Protein 1R5M (pdb70)

InterPro domains:
  IPR001680 WD40 repeat [PF00400] (350-386)
  IPR001680 WD40 repeat [PF00400] (393-428)
  IPR001680 WD40 repeat [PS50082] (220-248)
  IPR001680 WD40 repeat [PS50082] (257-298)
  IPR001680 WD40 repeat [PS50082] (355-386)
  IPR001680 WD40 repeat [PS50082] (397-437)
  IPR001680 WD40 repeat [SM00320] (209-248)
  IPR001680 WD40 repeat [SM00320] (250-289)
  IPR001680 WD40 repeat [SM00320] (348-387)
  IPR001680 WD40 repeat [SM00320] (390-428)
  IPR001680 WD40 repeat [SM00320] (431-470)
  IPR006594 LIS1 homology motif [PF08513] (6-32)
  IPR006594 LIS1 homology motif [PS50896] (4-36)
  IPR006594 LIS1 homology motif [SM00667] (4-36)
  IPR015943 WD40/YVTN repeat-like-containing domain superfamily [G3DSA:2.130.10.10] (146-535)
  IPR024977 Anaphase-promoting complex subunit 4-like, WD40 domain [PF12894] (198-271)
  IPR036322 WD40-repeat-containing domain superfamily [SSF50978] (162-492)
  IPR045183 F-box-like/WD repeat-containing protein Ebi-like [PTHR22846] (3-524)

Solvent-accessible surface area: 15178 Å² total; per-residue (Å²): 138,141,67,43,156,11,131,71,21,10,118,4,88,31,1,33,22,9,34,11,4,40,128,54,74,18,12,0,0,4,0,20,72,92,0,4,0,48,0,0,102,3,63,122,121,168,68,103,63,54,74,43,20,91,0,109,1,76,128,66,189,147,140,8,48,0,42,14,20,13,22,1,113,64,2,64,19,0,1,0,0,0,41,49,0,17,0,29,11,14,40,75,82,11,58,83,91,33,59,2,98,97,4,220,11,41,2,45,7,10,46,15,2,142,94,17,41,28,0,0,0,1,1,60,97,6,37,2,0,0,4,45,2,126,61,19,72,56,74,12,102,12,97,37,120,98,53,22,4,76,17,0,19,18,27,61,72,48,68,0,1,1,4,0,49,193,6,7,0,22,11,3,54,18,108,87,168,98,36,80,5,89,4,96,14,8,151,10,45,0,18,10,0,58,40,16,81,104,40,114,16,6,0,0,0,0,65,45,6,8,0,31,0,5,130,30,51,98,27,128,26,97,19,35,7,154,38,15,93,85,39,2,42,9,5,16,30,4,52,59,61,38,0,0,0,0,0,64,16,0,0,0,35,0,6,8,26,152,127,97,66,40,44,0,46,18,98,51,120,77,33,26,0,50,4,3,78,42,6,127,104,14,50,33,0,0,0,0,3,70,69,1,49,0,4,0,8,24,0,103,143,32,48,125,139,96,97,5,60,63,33,0,18,29,77,53,106,154,53,135,20,91,0,109,16,1,10,25,0,29,55,20,50,12,0,0,0,0,16,14,137,58,77,1,2,0,0,17,8,63,121

Structure (mmCIF, N/CA/C/O backbone):
data_1R5M
#
_entry.id   1R5M
#
_cell.length_a   107.100
_cell.length_b   107.100
_cell.length_c   82.590
_cell.angle_alpha   90.00
_cell.angle_beta   90.00
_cell.angle_gamma   120.00
#
_symmetry.space_group_name_H-M   'P 65'
#
loop_
_entity.id
_entity.type
_entity.pdbx_description
1 polymer 'SIR4-interacting protein SIF2'
2 non-polymer 'SULFATE ION'
3 water water
#
loop_
_atom_site.group_PDB
_atom_site.id
_atom_site.type_symbol
_atom_site.label_atom_id
_atom_site.label_alt_id
_atom_site.label_comp_id
_atom_site.label_asym_id
_atom_site.label_entity_id
_atom_site.label_seq_id
_atom_site.pdbx_PDB_ins_code
_atom_site.Cartn_x
_atom_site.Cartn_y
_atom_site.Cartn_z
_atom_site.occupancy
_atom_site.B_iso_or_equiv
_atom_site.auth_seq_id
_atom_site.auth_comp_id
_atom_site.auth_asym_id
_atom_site.auth_atom_id
_atom_site.pdbx_PDB_model_num
ATOM 1 N N . GLY A 1 34 ? 12.859 79.238 19.002 1.00 36.87 146 GLY A N 1
ATOM 2 C CA . GLY A 1 34 ? 12.739 80.694 19.295 1.00 36.05 146 GLY A CA 1
ATOM 3 C C . GLY A 1 34 ? 13.235 81.563 18.155 1.00 35.02 146 GLY A C 1
ATOM 4 O O . GLY A 1 34 ? 13.182 82.791 18.235 1.00 35.88 146 GLY A O 1
ATOM 5 N N . PHE A 1 35 ? 13.715 80.924 17.091 1.00 33.31 147 PHE A N 1
ATOM 6 C CA . PHE A 1 35 ? 14.229 81.638 15.926 1.00 29.49 147 PHE A CA 1
ATOM 7 C C . PHE A 1 35 ? 14.589 80.682 14.787 1.00 26.33 147 PHE A C 1
ATOM 8 O O . PHE A 1 35 ? 15.509 79.874 14.909 1.00 26.39 147 PHE A O 1
ATOM 16 N N . VAL A 1 36 ? 13.847 80.778 13.687 1.00 20.39 148 VAL A N 1
ATOM 17 C CA . VAL A 1 36 ? 14.088 79.938 12.517 1.00 17.29 148 VAL A CA 1
ATOM 18 C C . VAL A 1 36 ? 14.866 80.744 11.486 1.00 16.42 148 VAL A C 1
ATOM 19 O O . VAL A 1 36 ? 14.439 81.826 11.083 1.00 17.97 148 VAL A O 1
ATOM 23 N N . LYS A 1 37 ? 16.009 80.223 11.059 1.00 13.86 149 LYS A N 1
ATOM 24 C CA . LYS A 1 37 ? 16.823 80.919 10.073 1.00 13.78 149 LYS A CA 1
ATOM 25 C C . LYS A 1 37 ? 16.264 80.720 8.671 1.00 12.76 149 LYS A C 1
ATOM 26 O O . LYS A 1 37 ? 15.750 79.652 8.346 1.00 13.89 149 LYS A O 1
ATOM 32 N N . ILE A 1 38 ? 16.345 81.762 7.852 1.00 11.09 150 ILE A N 1
ATOM 33 C CA . ILE A 1 38 ? 15.873 81.678 6.476 1.00 10.36 150 ILE A CA 1
ATOM 34 C C . ILE A 1 38 ? 17.138 81.618 5.625 1.00 10.36 150 ILE A C 1
ATOM 35 O O . ILE A 1 38 ? 17.889 82.593 5.513 1.00 11.47 150 ILE A O 1
ATOM 40 N N . LEU A 1 39 ? 17.373 80.447 5.045 1.00 9.94 151 LEU A N 1
ATOM 41 C CA . LEU A 1 39 ? 18.565 80.191 4.248 1.00 10.16 151 LEU A CA 1
ATOM 42 C C . LEU A 1 39 ? 18.622 80.926 2.921 1.00 10.12 151 LEU A C 1
ATOM 43 O O . LEU A 1 39 ? 17.602 81.117 2.252 1.00 11.31 151 LEU A O 1
ATOM 48 N N . LYS A 1 40 ? 19.830 81.325 2.539 1.00 10.42 152 LYS A N 1
ATOM 49 C CA . LYS A 1 40 ? 20.040 82.040 1.289 1.00 10.71 152 LYS A CA 1
ATOM 50 C C . LYS A 1 40 ? 20.856 81.217 0.304 1.00 11.87 152 LYS A C 1
ATOM 51 O O . LYS A 1 40 ? 21.707 80.418 0.697 1.00 11.59 152 LYS A O 1
ATOM 57 N N . GLU A 1 41 ? 20.593 81.421 -0.979 1.00 11.72 153 GLU A N 1
ATOM 58 C CA . GLU A 1 41 ? 21.358 80.738 -2.010 1.00 12.84 153 GLU A CA 1
ATOM 59 C C . GLU A 1 41 ? 22.669 81.505 -2.168 1.00 13.69 153 GLU A C 1
ATOM 60 O O . GLU A 1 41 ? 22.677 82.738 -2.142 1.00 14.45 153 GLU A O 1
ATOM 66 N N . ILE A 1 42 ? 23.781 80.789 -2.308 1.00 12.58 154 ILE A N 1
ATOM 67 C CA . ILE A 1 42 ? 25.061 81.459 -2.503 1.00 12.83 154 ILE A CA 1
ATOM 68 C C . ILE A 1 42 ? 25.621 81.176 -3.892 1.00 14.03 154 ILE A C 1
ATOM 69 O O . ILE A 1 42 ? 26.432 81.945 -4.405 1.00 14.54 154 ILE A O 1
ATOM 74 N N . VAL A 1 43 ? 25.188 80.075 -4.500 1.00 13.65 155 VAL A N 1
ATOM 75 C CA . VAL A 1 43 ? 25.636 79.728 -5.848 1.00 14.06 155 VAL A CA 1
ATOM 76 C C . VAL A 1 43 ? 24.500 79.116 -6.657 1.00 14.17 155 VAL A C 1
ATOM 77 O O . VAL A 1 43 ? 23.786 78.232 -6.183 1.00 14.38 155 VAL A O 1
ATOM 81 N N . LYS A 1 44 ? 24.319 79.614 -7.874 1.00 13.61 156 LYS A N 1
ATOM 82 C CA . LYS A 1 44 ? 23.295 79.093 -8.763 1.00 15.33 156 LYS A CA 1
ATOM 83 C C . LYS A 1 44 ? 23.970 78.087 -9.688 1.00 15.49 156 LYS A C 1
ATOM 84 O O . LYS A 1 44 ? 24.982 78.396 -10.317 1.00 18.52 156 LYS A O 1
ATOM 90 N N . LEU A 1 45 ? 23.420 76.880 -9.754 1.00 14.20 157 LEU A N 1
ATOM 91 C CA . LEU A 1 45 ? 23.975 75.836 -10.613 1.00 13.57 157 LEU A CA 1
ATOM 92 C C . LEU A 1 45 ? 23.068 75.641 -11.813 1.00 13.72 157 LEU A C 1
ATOM 93 O O . LEU A 1 45 ? 21.983 76.216 -11.880 1.00 15.49 157 LEU A O 1
ATOM 98 N N . ASP A 1 46 ? 23.522 74.847 -12.776 1.00 13.48 158 ASP A N 1
ATOM 99 C CA . ASP A 1 46 ? 22.672 74.521 -13.907 1.00 13.81 158 ASP A CA 1
ATOM 100 C C . ASP A 1 46 ? 21.785 73.453 -13.284 1.00 13.54 158 ASP A C 1
ATOM 101 O O . ASP A 1 46 ? 21.947 73.129 -12.102 1.00 13.47 158 ASP A O 1
ATOM 106 N N . ASN A 1 47 ? 20.851 72.905 -14.047 1.00 12.92 159 ASN A N 1
ATOM 107 C CA . ASN A 1 47 ? 20.012 71.853 -13.492 1.00 13.57 159 ASN A CA 1
ATOM 108 C C . ASN A 1 47 ? 20.897 70.668 -13.141 1.00 13.29 159 ASN A C 1
ATOM 109 O O . ASN A 1 47 ? 21.821 70.334 -13.882 1.00 14.33 159 ASN A O 1
ATOM 114 N N . ILE A 1 48 ? 20.625 70.047 -12.001 1.00 12.65 160 ILE A N 1
ATOM 115 C CA . ILE A 1 48 ? 21.384 68.873 -11.592 1.00 11.68 160 ILE A CA 1
ATOM 116 C C . ILE A 1 48 ? 20.403 67.793 -11.168 1.00 12.34 160 ILE A C 1
ATOM 117 O O . ILE A 1 48 ? 19.306 68.085 -10.694 1.00 12.84 160 ILE A O 1
ATOM 122 N N . VAL A 1 49 ? 20.797 66.540 -11.360 1.00 10.74 161 VAL A N 1
ATOM 123 C CA . VAL A 1 49 ? 19.951 65.412 -11.000 1.00 11.47 161 VAL A CA 1
ATOM 124 C C . VAL A 1 49 ? 20.167 65.059 -9.532 1.00 12.21 161 VAL A C 1
ATOM 125 O O . VAL A 1 49 ? 19.212 64.825 -8.789 1.00 14.60 161 VAL A O 1
ATOM 129 N N . SER A 1 50 ? 21.432 65.019 -9.129 1.00 11.85 162 SER A N 1
ATOM 130 C CA . SER A 1 50 ? 21.809 64.727 -7.750 1.00 11.67 162 SER A CA 1
ATOM 131 C C . SER A 1 50 ? 23.232 65.235 -7.574 1.00 10.27 162 SER A C 1
ATOM 132 O O . SER A 1 50 ? 23.888 65.609 -8.546 1.00 9.39 162 SER A O 1
ATOM 135 N N . SER A 1 51 ? 23.712 65.259 -6.338 1.00 9.13 163 SER A N 1
ATOM 136 C CA . SER A 1 51 ? 25.065 65.727 -6.093 1.00 9.32 163 SER A CA 1
ATOM 137 C C . SER A 1 51 ? 25.604 65.132 -4.807 1.00 9.07 163 SER A C 1
ATOM 138 O O . SER A 1 51 ? 24.854 64.596 -3.993 1.00 10.94 163 SER A O 1
ATOM 141 N N . THR A 1 52 ? 26.918 65.205 -4.647 1.00 8.67 164 THR A N 1
ATOM 142 C CA . THR A 1 52 ? 27.565 64.697 -3.454 1.00 8.56 164 THR A CA 1
ATOM 143 C C . THR A 1 52 ? 28.887 65.440 -3.269 1.00 8.50 164 THR A C 1
ATOM 144 O O . THR A 1 52 ? 29.693 65.549 -4.194 1.00 9.92 164 THR A O 1
ATOM 148 N N . TRP A 1 53 ? 29.084 65.982 -2.072 1.00 8.67 165 TRP A N 1
ATOM 149 C CA . TRP A 1 53 ? 30.296 66.731 -1.766 1.00 9.49 165 TRP A CA 1
ATOM 150 C C . TRP A 1 53 ? 31.452 65.814 -1.405 1.00 9.37 165 TRP A C 1
ATOM 151 O O . TRP A 1 53 ? 31.254 64.705 -0.912 1.00 9.86 165 TRP A O 1
ATOM 162 N N . ASN A 1 54 ? 32.667 66.288 -1.653 1.00 10.25 166 ASN A N 1
ATOM 163 C CA . ASN A 1 54 ? 33.849 65.510 -1.331 1.00 11.21 166 ASN A CA 1
ATOM 164 C C . ASN A 1 54 ? 33.879 65.308 0.185 1.00 12.56 166 ASN A C 1
ATOM 165 O O . ASN A 1 54 ? 33.663 66.248 0.949 1.00 13.73 166 ASN A O 1
ATOM 170 N N . PRO A 1 55 ? 34.148 64.076 0.643 1.00 11.52 167 PRO A N 1
ATOM 171 C CA . PRO A 1 55 ? 34.177 63.828 2.086 1.00 12.42 167 PRO A CA 1
ATOM 172 C C . PRO A 1 55 ? 35.270 64.527 2.889 1.00 12.98 167 PRO A C 1
ATOM 173 O O . PRO A 1 55 ? 35.154 64.650 4.110 1.00 14.49 167 PRO A O 1
ATOM 177 N N . LEU A 1 56 ? 36.316 64.996 2.221 1.00 13.22 168 LEU A N 1
ATOM 178 C CA . LEU A 1 56 ? 37.411 65.645 2.936 1.00 16.24 168 LEU A CA 1
ATOM 179 C C . LEU A 1 56 ? 37.704 67.088 2.539 1.00 18.04 168 LEU A C 1
ATOM 180 O O . LEU A 1 56 ? 38.433 67.785 3.245 1.00 22.29 168 LEU A O 1
ATOM 185 N N . ASP A 1 57 ? 37.141 67.540 1.423 1.00 14.98 169 ASP A N 1
ATOM 186 C CA . ASP A 1 57 ? 37.357 68.910 0.963 1.00 14.40 169 ASP A CA 1
ATOM 187 C C . ASP A 1 57 ? 36.011 69.629 0.942 1.00 13.35 169 ASP A C 1
ATOM 188 O O . ASP A 1 57 ? 35.172 69.367 0.080 1.00 12.25 169 ASP A O 1
ATOM 193 N N . GLU A 1 58 ? 35.817 70.549 1.881 1.00 13.70 170 GLU A N 1
ATOM 194 C CA . GLU A 1 58 ? 34.555 71.273 1.989 1.00 13.86 170 GLU A CA 1
ATOM 195 C C . GLU A 1 58 ? 34.177 72.126 0.784 1.00 14.08 170 GLU A C 1
ATOM 196 O O . GLU A 1 58 ? 33.028 72.552 0.668 1.00 14.97 170 GLU A O 1
ATOM 202 N N . SER A 1 59 ? 35.125 72.368 -0.119 1.00 13.28 171 SER A N 1
ATOM 203 C CA . SER A 1 59 ? 34.860 73.211 -1.284 1.00 13.70 171 SER A CA 1
ATOM 204 C C . SER A 1 59 ? 34.554 72.471 -2.580 1.00 13.26 171 SER A C 1
ATOM 205 O O . SER A 1 59 ? 34.185 73.097 -3.573 1.00 12.85 171 SER A O 1
ATOM 208 N N . ILE A 1 60 ? 34.696 71.150 -2.579 1.00 11.87 172 ILE A N 1
ATOM 209 C CA . ILE A 1 60 ? 34.470 70.375 -3.794 1.00 12.58 172 ILE A CA 1
ATOM 210 C C . ILE A 1 60 ? 33.139 69.636 -3.855 1.00 11.20 172 ILE A C 1
ATOM 211 O O . ILE A 1 60 ? 32.794 68.859 -2.965 1.00 11.08 172 ILE A O 1
ATOM 216 N N . LEU A 1 61 ? 32.408 69.889 -4.935 1.00 11.90 173 LEU A N 1
ATOM 217 C CA . LEU A 1 61 ? 31.103 69.289 -5.174 1.00 10.79 173 LEU A CA 1
ATOM 218 C C . LEU A 1 61 ? 31.087 68.517 -6.490 1.00 10.96 173 LEU A C 1
ATOM 219 O O . LEU A 1 61 ? 31.643 68.966 -7.494 1.00 12.58 173 LEU A O 1
ATOM 224 N N . ALA A 1 62 ? 30.465 67.345 -6.475 1.00 10.24 174 ALA A N 1
ATOM 225 C CA . ALA A 1 62 ? 30.321 66.547 -7.685 1.00 10.44 174 ALA A CA 1
ATOM 226 C C . ALA A 1 62 ? 28.827 66.521 -7.974 1.00 9.72 174 ALA A C 1
ATOM 227 O O . ALA A 1 62 ? 28.028 66.274 -7.074 1.00 10.87 174 ALA A O 1
ATOM 229 N N . TYR A 1 63 ? 28.433 66.795 -9.210 1.00 9.50 175 TYR A N 1
ATOM 230 C CA . TYR A 1 63 ? 27.013 66.748 -9.514 1.00 10.03 175 TYR A CA 1
ATOM 231 C C . TYR A 1 63 ? 26.731 66.106 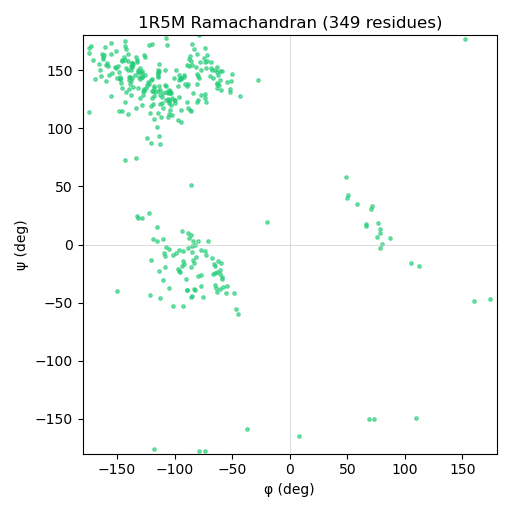-10.860 1.00 9.84 175 TYR A C 1
ATOM 232 O O . TYR A 1 63 ? 27.505 66.240 -11.807 1.00 10.84 175 TYR A O 1
ATOM 241 N N . GLY A 1 64 ? 25.628 65.373 -10.923 1.00 9.60 176 GLY A N 1
ATOM 242 C CA . GLY A 1 64 ? 25.258 64.709 -12.158 1.00 10.26 176 GLY A CA 1
ATOM 243 C C . GLY A 1 64 ? 24.257 65.519 -12.950 1.00 11.05 176 GLY A C 1
ATOM 244 O O . GLY A 1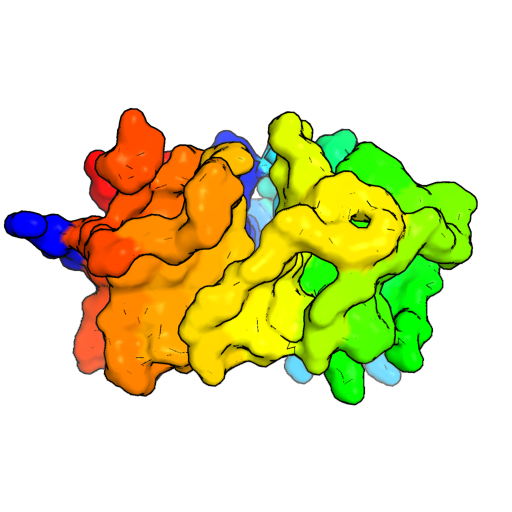 64 ? 23.406 66.201 -12.374 1.00 12.18 176 GLY A O 1
ATOM 245 N N . GLU A 1 65 ? 24.351 65.446 -14.272 1.00 11.71 177 GLU A N 1
ATOM 246 C CA . GLU A 1 65 ? 23.440 66.186 -15.132 1.00 12.19 177 GLU A CA 1
ATOM 247 C C . GLU A 1 65 ? 22.705 65.227 -16.053 1.00 13.15 177 GLU A C 1
ATOM 248 O O . GLU A 1 65 ? 23.024 64.040 -16.117 1.00 12.29 177 GLU A O 1
ATOM 254 N N . LYS A 1 66 ? 21.719 65.742 -16.773 1.00 13.21 178 LYS A N 1
ATOM 255 C CA . LYS A 1 66 ? 20.921 64.898 -17.645 1.00 12.40 178 LYS A CA 1
ATOM 256 C C . LYS A 1 66 ? 21.560 64.482 -18.965 1.00 12.54 178 LYS A C 1
ATOM 257 O O . LYS A 1 66 ? 21.224 63.425 -19.496 1.00 13.86 178 LYS A O 1
ATOM 263 N N . ASN A 1 67 ? 22.489 65.282 -19.481 1.00 13.09 179 ASN A N 1
ATOM 264 C CA . ASN A 1 67 ? 23.120 64.960 -20.757 1.00 13.49 179 ASN A CA 1
ATOM 265 C C . ASN A 1 67 ? 24.323 64.017 -20.690 1.00 12.64 179 ASN A C 1
ATOM 266 O O . ASN A 1 67 ? 25.385 64.314 -21.238 1.00 13.54 179 ASN A O 1
ATOM 271 N N . SER A 1 68 ? 24.149 62.885 -20.014 1.00 12.33 180 SER A N 1
ATOM 272 C CA . SER A 1 68 ? 25.203 61.873 -19.913 1.00 12.29 180 SER A CA 1
ATOM 273 C C . SER A 1 68 ? 26.535 62.464 -19.458 1.00 12.55 180 SER A C 1
ATOM 274 O O . SER A 1 68 ? 27.600 62.108 -19.971 1.00 13.34 180 SER A O 1
ATOM 277 N N . VAL A 1 69 ? 26.476 63.354 -18.474 1.00 11.40 181 VAL A N 1
ATOM 278 C CA . VAL A 1 69 ? 27.678 63.999 -17.975 1.00 11.23 181 VAL A CA 1
ATOM 279 C C . VAL A 1 69 ? 27.512 64.465 -16.533 1.00 11.75 181 VAL A C 1
ATOM 280 O O . VAL A 1 69 ? 26.414 64.823 -16.103 1.00 11.57 181 VAL A O 1
ATOM 284 N N . ALA A 1 70 ? 28.612 64.426 -15.789 1.00 11.33 182 ALA A N 1
ATOM 285 C CA . ALA A 1 70 ? 28.643 64.890 -14.410 1.00 12.16 182 ALA A CA 1
ATOM 286 C C . ALA A 1 70 ? 29.789 65.889 -14.383 1.00 11.62 182 ALA A C 1
ATOM 287 O O . ALA A 1 70 ? 30.614 65.915 -15.291 1.00 11.87 182 ALA A O 1
ATOM 289 N N . ARG A 1 71 ? 29.838 66.722 -13.355 1.00 10.59 183 ARG A N 1
ATOM 290 C CA . ARG A 1 71 ? 30.909 67.697 -13.260 1.00 10.93 183 ARG A CA 1
ATOM 291 C C . ARG A 1 71 ? 31.448 67.799 -11.846 1.00 11.77 183 ARG A C 1
ATOM 292 O O . ARG A 1 71 ? 30.737 67.541 -10.872 1.00 12.07 183 ARG A O 1
ATOM 300 N N . LEU A 1 72 ? 32.725 68.142 -11.747 1.00 11.72 184 LEU A N 1
ATOM 301 C CA . LEU A 1 72 ? 33.363 68.348 -10.462 1.00 11.34 184 LEU A CA 1
ATOM 302 C C . LEU A 1 72 ? 33.538 69.859 -10.416 1.00 12.68 184 LEU A C 1
ATOM 303 O O . LEU A 1 72 ? 33.996 70.463 -11.385 1.00 12.40 184 LEU A O 1
ATOM 308 N N . ALA A 1 73 ? 33.144 70.472 -9.308 1.00 12.90 185 ALA A N 1
ATOM 309 C CA . ALA A 1 73 ? 33.255 71.915 -9.183 1.00 14.82 185 ALA A CA 1
ATOM 310 C C . ALA A 1 73 ? 33.771 72.324 -7.821 1.00 15.31 185 ALA A C 1
ATOM 311 O O . ALA A 1 73 ? 33.644 71.593 -6.839 1.00 14.17 185 ALA A O 1
ATOM 313 N N . ARG A 1 74 ? 34.363 73.508 -7.776 1.00 16.48 186 ARG A N 1
ATOM 314 C CA . ARG A 1 74 ? 34.882 74.043 -6.538 1.00 17.99 186 ARG A CA 1
ATOM 315 C C . ARG A 1 74 ? 34.122 75.326 -6.238 1.00 17.86 186 ARG A C 1
ATOM 316 O O . ARG A 1 74 ? 33.868 76.136 -7.132 1.00 17.13 186 ARG A O 1
ATOM 324 N N . ILE A 1 75 ? 33.729 75.486 -4.982 1.00 17.43 187 ILE A N 1
ATOM 325 C CA . ILE A 1 75 ? 33.010 76.676 -4.554 1.00 20.65 187 ILE A CA 1
ATOM 326 C C . ILE A 1 75 ? 33.808 77.340 -3.442 1.00 23.69 187 ILE A C 1
ATOM 327 O O . ILE A 1 75 ? 33.954 76.782 -2.354 1.00 24.47 187 ILE A O 1
ATOM 332 N N . VAL A 1 76 ? 34.332 78.528 -3.723 1.00 26.96 188 VAL A N 1
ATOM 333 C CA . VAL A 1 76 ? 35.121 79.260 -2.741 1.00 30.58 188 VAL A CA 1
ATOM 334 C C . VAL A 1 76 ? 34.664 80.709 -2.654 1.00 32.46 188 VAL A C 1
ATOM 335 O O . VAL A 1 76 ? 34.215 81.288 -3.642 1.00 31.83 188 VAL A O 1
ATOM 339 N N . GLU A 1 77 ? 34.775 81.288 -1.464 1.00 36.11 189 GLU A N 1
ATOM 340 C CA . GLU A 1 77 ? 34.375 82.673 -1.257 1.00 39.71 189 GLU A CA 1
ATOM 341 C C . GLU A 1 77 ? 35.577 83.598 -1.409 1.00 40.73 189 GLU A C 1
ATOM 342 O O . GLU A 1 77 ? 36.693 83.248 -1.025 1.00 41.06 189 GLU A O 1
ATOM 348 N N . THR A 1 78 ? 35.341 84.776 -1.977 1.00 42.17 190 THR A N 1
ATOM 349 C CA . THR A 1 78 ? 36.402 85.754 -2.183 1.00 43.74 190 THR A CA 1
ATOM 350 C C . THR A 1 78 ? 36.340 86.846 -1.121 1.00 44.32 190 THR A C 1
ATOM 351 O O . THR A 1 78 ? 35.282 87.423 -0.873 1.00 45.30 190 THR A O 1
ATOM 355 N N . TYR A 1 85 ? 32.220 87.436 -2.161 1.00 40.71 197 TYR A N 1
ATOM 356 C CA . TYR A 1 85 ? 31.109 86.692 -2.741 1.00 39.87 197 TYR A CA 1
ATOM 357 C C . TYR A 1 85 ? 31.493 85.224 -2.898 1.00 38.02 197 TYR A C 1
ATOM 358 O O . TYR A 1 85 ? 32.471 84.767 -2.306 1.00 38.08 197 TYR A O 1
ATOM 367 N N . TRP A 1 86 ? 30.723 84.485 -3.689 1.00 35.52 198 TRP A N 1
ATOM 368 C CA . TRP A 1 86 ? 31.006 83.073 -3.909 1.00 33.15 198 TRP A CA 1
ATOM 369 C C . TRP A 1 86 ? 31.329 82.797 -5.366 1.00 31.32 198 TRP A C 1
ATOM 370 O O . TRP A 1 86 ? 30.610 83.230 -6.267 1.00 32.16 198 TRP A O 1
ATOM 381 N N . LYS A 1 87 ? 32.419 82.070 -5.587 1.00 28.79 199 LYS A N 1
ATOM 382 C CA . LYS A 1 87 ? 32.871 81.746 -6.931 1.00 26.91 199 LYS A CA 1
ATOM 383 C C . LYS A 1 87 ? 32.760 80.257 -7.243 1.00 24.74 199 LYS A C 1
ATOM 384 O O . LYS A 1 87 ? 33.229 79.414 -6.480 1.00 23.74 199 LYS A O 1
ATOM 390 N N . LEU A 1 88 ? 32.129 79.951 -8.372 1.00 22.37 200 LEU A N 1
ATOM 391 C CA . LEU A 1 88 ? 31.955 78.578 -8.830 1.00 21.27 200 LEU A CA 1
ATOM 392 C C . LEU A 1 88 ? 32.915 78.322 -9.987 1.00 20.07 200 LEU A C 1
ATOM 393 O O . LEU A 1 88 ? 32.870 79.018 -11.003 1.00 20.63 200 LEU A O 1
ATOM 398 N N . THR A 1 89 ? 33.785 77.331 -9.828 1.00 18.48 201 THR A N 1
ATOM 399 C CA . THR A 1 89 ? 34.744 76.986 -10.869 1.00 19.27 201 THR A CA 1
ATOM 400 C C . THR A 1 89 ? 34.645 75.500 -11.189 1.00 17.96 201 THR A C 1
ATOM 401 O O . THR A 1 89 ? 34.690 74.664 -10.289 1.00 19.45 201 THR A O 1
ATOM 405 N N . ILE A 1 90 ? 34.501 75.173 -12.470 1.00 17.35 202 ILE A N 1
ATOM 406 C CA . ILE A 1 90 ? 34.405 73.777 -12.886 1.00 18.08 202 ILE A CA 1
ATOM 407 C C . ILE A 1 90 ? 35.797 73.158 -12.949 1.00 18.60 202 ILE A C 1
ATOM 408 O O . ILE A 1 90 ? 36.677 73.648 -13.660 1.00 20.30 202 ILE A O 1
ATOM 413 N N . ILE A 1 91 ? 35.985 72.082 -12.193 1.00 16.83 203 ILE A N 1
ATOM 414 C CA . ILE A 1 91 ? 37.260 71.376 -12.132 1.00 16.91 203 ILE A CA 1
ATOM 415 C C . ILE A 1 91 ? 37.417 70.406 -13.296 1.00 16.40 203 ILE A C 1
ATOM 416 O O . ILE A 1 91 ? 38.505 70.271 -13.864 1.00 16.65 203 ILE A O 1
ATOM 421 N N . ALA A 1 92 ? 36.330 69.731 -13.654 1.00 14.90 204 ALA A N 1
ATOM 422 C CA . ALA A 1 92 ? 36.376 68.769 -14.743 1.00 14.77 204 ALA A CA 1
ATOM 423 C C . ALA A 1 92 ? 35.005 68.264 -15.157 1.00 14.99 204 ALA A C 1
ATOM 424 O O . ALA A 1 92 ? 34.039 68.337 -14.395 1.00 15.28 204 ALA A O 1
ATOM 426 N N . GLU A 1 93 ? 34.938 67.757 -16.382 1.00 14.03 205 GLU A N 1
ATOM 427 C CA . GLU A 1 93 ? 33.720 67.183 -16.924 1.00 14.16 205 GLU A CA 1
ATOM 428 C C . GLU A 1 93 ? 33.934 65.670 -16.910 1.00 13.74 205 GLU A C 1
ATOM 429 O O . GLU A 1 93 ? 34.976 65.179 -17.354 1.00 15.24 205 GLU A O 1
ATOM 435 N N . LEU A 1 94 ? 32.958 64.943 -16.378 1.00 12.01 206 LEU A N 1
ATOM 436 C CA . LEU A 1 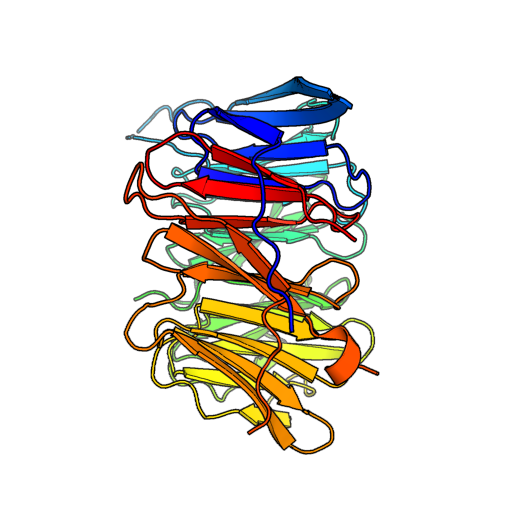94 ? 33.020 63.487 -16.300 1.00 11.23 206 LEU A CA 1
ATOM 437 C C . LEU A 1 94 ? 31.930 62.987 -17.242 1.00 12.13 206 LEU A C 1
ATOM 438 O O . LEU A 1 94 ? 30.798 62.731 -16.828 1.00 13.01 206 LEU A O 1
ATOM 443 N N . ARG A 1 95 ? 32.282 62.846 -18.514 1.00 12.94 207 ARG A N 1
ATOM 444 C CA . ARG A 1 95 ? 31.316 62.441 -19.524 1.00 12.24 207 ARG A CA 1
ATOM 445 C C . ARG A 1 95 ? 31.267 60.951 -19.842 1.00 12.31 207 ARG A C 1
ATOM 446 O O . ARG A 1 95 ? 32.290 60.265 -19.838 1.00 14.59 207 ARG A O 1
ATOM 454 N N . HIS A 1 96 ? 30.055 60.460 -20.095 1.00 11.44 208 HIS A N 1
ATOM 455 C CA . HIS A 1 96 ? 29.830 59.065 -20.467 1.00 10.60 208 HIS A CA 1
ATOM 456 C C . HIS A 1 96 ? 29.352 59.078 -21.916 1.00 11.70 208 HIS A C 1
ATOM 457 O O . HIS A 1 96 ? 28.483 59.865 -22.280 1.00 12.77 208 HIS A O 1
ATOM 464 N N . PRO A 1 97 ? 29.921 58.221 -22.768 1.00 12.55 209 PRO A N 1
ATOM 465 C CA . PRO A 1 97 ? 29.465 58.216 -24.160 1.00 13.12 209 PRO A CA 1
ATOM 466 C C . PRO A 1 97 ? 28.070 57.598 -24.229 1.00 13.90 209 PRO A C 1
ATOM 467 O O . PRO A 1 97 ? 27.668 56.871 -23.323 1.00 16.33 209 PRO A O 1
ATOM 471 N N . PHE A 1 98 ? 27.314 57.906 -25.277 1.00 12.88 210 PHE A N 1
ATOM 472 C CA . PHE A 1 98 ? 26.004 57.296 -25.416 1.00 14.06 210 PHE A CA 1
ATOM 473 C C . PHE A 1 98 ? 26.273 55.911 -25.987 1.00 14.09 210 PHE A C 1
ATOM 474 O O . PHE A 1 98 ? 27.225 55.731 -26.747 1.00 14.09 210 PHE A O 1
ATOM 482 N N . ALA A 1 99 ? 25.449 54.941 -25.612 1.00 14.33 211 ALA A N 1
ATOM 483 C CA . ALA A 1 99 ? 25.627 53.568 -26.068 1.00 16.31 211 ALA A CA 1
ATOM 484 C C . ALA A 1 99 ? 25.539 53.427 -27.577 1.00 17.88 211 ALA A C 1
ATOM 485 O O . ALA A 1 99 ? 24.833 54.183 -28.249 1.00 16.99 211 ALA A O 1
ATOM 487 N N . LEU A 1 100 ? 26.272 52.451 -28.103 1.00 18.83 212 LEU A N 1
ATOM 488 C CA . LEU A 1 100 ? 26.272 52.179 -29.531 1.00 22.09 212 LEU A CA 1
ATOM 489 C C . LEU A 1 100 ? 24.837 51.822 -29.894 1.00 23.00 212 LEU A C 1
ATOM 490 O O . LEU A 1 100 ? 24.335 52.209 -30.951 1.00 23.76 212 LEU A O 1
ATOM 495 N N . SER A 1 101 ? 24.193 51.087 -28.990 1.00 26.33 213 SER A N 1
ATOM 496 C CA . SER A 1 101 ? 22.810 50.647 -29.145 1.00 29.67 213 SER A CA 1
ATOM 497 C C . SER A 1 101 ? 22.654 49.617 -30.256 1.00 31.15 213 SER A C 1
ATOM 498 O O . SER A 1 101 ? 22.060 48.556 -30.051 1.00 31.60 213 SER A O 1
ATOM 501 N N . THR A 1 108 ? 17.561 58.948 -23.629 1.00 27.50 220 THR A N 1
ATOM 502 C CA . THR A 1 108 ? 18.106 59.701 -22.505 1.00 26.62 220 THR A CA 1
ATOM 503 C C . THR A 1 108 ? 19.111 58.861 -21.720 1.00 24.16 220 THR A C 1
ATOM 504 O O . THR A 1 108 ? 18.919 57.657 -21.540 1.00 25.63 220 THR A O 1
ATOM 508 N N . ASN A 1 109 ? 20.180 59.503 -21.260 1.00 21.32 221 ASN A N 1
ATOM 509 C CA . ASN A 1 109 ? 21.212 58.823 -20.484 1.00 18.27 221 ASN A CA 1
ATOM 510 C C . ASN A 1 109 ? 21.713 59.772 -19.401 1.00 16.82 221 ASN A C 1
ATOM 511 O O . ASN A 1 109 ? 22.823 60.292 -19.476 1.00 16.42 221 ASN A O 1
ATOM 516 N N . GLN A 1 110 ? 20.880 59.996 -18.392 1.00 15.32 222 GLN A N 1
ATOM 517 C CA . GLN A 1 110 ? 21.238 60.890 -17.298 1.00 14.08 222 GLN A CA 1
ATOM 518 C C . GLN A 1 110 ? 22.185 60.202 -16.323 1.00 12.82 222 GLN A C 1
ATOM 519 O O . GLN A 1 110 ? 22.249 58.975 -16.265 1.00 13.17 222 GLN A O 1
ATOM 525 N N . VAL A 1 111 ? 22.935 61.002 -15.574 1.00 13.00 223 VAL A N 1
ATOM 526 C CA . VAL A 1 111 ? 23.813 60.455 -14.548 1.00 12.32 223 VAL A CA 1
ATOM 527 C C . VAL A 1 111 ? 22.837 60.193 -13.403 1.00 13.66 223 VAL A C 1
ATOM 528 O O . VAL A 1 111 ? 22.118 61.101 -12.973 1.00 16.59 223 VAL A O 1
ATOM 532 N N . THR A 1 112 ? 22.795 58.956 -12.924 1.00 11.82 224 THR A N 1
ATOM 533 C CA . THR A 1 112 ? 21.855 58.570 -11.874 1.00 12.55 224 THR A CA 1
ATOM 534 C C . THR A 1 112 ? 22.470 58.300 -10.509 1.00 13.35 224 THR A C 1
ATOM 535 O O . THR A 1 112 ? 21.747 58.101 -9.525 1.00 13.86 224 THR A O 1
ATOM 539 N N . CYS A 1 113 ? 23.794 58.289 -10.441 1.00 12.15 225 CYS A N 1
ATOM 540 C CA . CYS A 1 113 ? 24.453 57.990 -9.179 1.00 11.91 225 CYS A CA 1
ATOM 541 C C . CYS A 1 113 ? 25.891 58.489 -9.165 1.00 10.41 225 CYS A C 1
ATOM 542 O O . CYS A 1 113 ? 26.589 58.421 -10.177 1.00 10.20 225 CYS A O 1
ATOM 545 N N . LEU A 1 114 ? 26.314 59.022 -8.021 1.00 9.29 226 LEU A N 1
ATOM 546 C CA . LEU A 1 114 ? 27.686 59.491 -7.840 1.00 9.23 226 LEU A CA 1
ATOM 547 C C . LEU A 1 114 ? 28.122 59.057 -6.446 1.00 10.49 226 LEU A C 1
ATOM 548 O O . LEU A 1 114 ? 27.348 59.157 -5.490 1.00 11.02 226 LEU A O 1
ATOM 553 N N . ALA A 1 115 ? 29.356 58.576 -6.328 1.00 9.45 227 ALA A N 1
ATOM 554 C CA . ALA A 1 115 ? 29.854 58.130 -5.034 1.00 9.40 227 ALA A CA 1
ATOM 555 C C . ALA A 1 115 ? 31.354 58.333 -4.877 1.00 10.56 227 ALA A C 1
ATOM 556 O O . ALA A 1 115 ? 32.146 57.718 -5.589 1.00 9.36 227 ALA A O 1
ATOM 558 N N . TRP A 1 116 ? 31.732 59.204 -3.947 1.00 9.59 228 TRP A N 1
ATOM 559 C CA . TRP A 1 116 ? 33.141 59.459 -3.651 1.00 9.65 228 TRP A CA 1
ATOM 560 C C . TRP A 1 116 ? 33.684 58.313 -2.810 1.00 9.50 228 TRP A C 1
ATOM 561 O O . TRP A 1 116 ? 32.947 57.696 -2.038 1.00 10.27 228 TRP A O 1
ATOM 572 N N . SER A 1 117 ? 34.976 58.035 -2.955 1.00 9.45 229 SER A N 1
ATOM 573 C CA . SER A 1 117 ? 35.615 57.019 -2.134 1.00 10.01 229 SER A CA 1
ATOM 574 C C . SER A 1 117 ? 35.750 57.682 -0.758 1.00 10.79 229 SER A C 1
ATOM 575 O O . SER A 1 117 ? 35.697 58.910 -0.650 1.00 12.16 229 SER A O 1
ATOM 578 N N . HIS A 1 118 ? 35.922 56.885 0.290 1.00 11.06 230 HIS A N 1
ATOM 579 C CA . HIS A 1 118 ? 36.028 57.439 1.638 1.00 13.64 230 HIS A CA 1
ATOM 580 C C . HIS A 1 118 ? 37.179 58.423 1.824 1.00 14.55 230 HIS A C 1
ATOM 581 O O . HIS A 1 118 ? 37.094 59.346 2.631 1.00 15.91 230 HIS A O 1
ATOM 588 N N . ASP A 1 119 ? 38.247 58.226 1.063 1.00 14.36 231 ASP A N 1
ATOM 589 C CA . ASP A 1 119 ? 39.429 59.081 1.132 1.00 14.82 231 ASP A CA 1
ATOM 590 C C . ASP A 1 119 ? 39.251 60.362 0.317 1.00 13.98 231 ASP A C 1
ATOM 591 O O . ASP A 1 119 ? 40.080 61.273 0.389 1.00 15.68 231 ASP A O 1
ATOM 596 N N . GLY A 1 120 ? 38.188 60.411 -0.483 1.00 12.11 232 GLY A N 1
ATOM 597 C CA . GLY A 1 120 ? 37.913 61.584 -1.292 1.00 11.22 232 GLY A CA 1
ATOM 598 C C . GLY A 1 120 ? 38.774 61.774 -2.528 1.00 10.45 232 GLY A C 1
ATOM 599 O O . GLY A 1 120 ? 38.668 62.798 -3.195 1.00 11.19 232 GLY A O 1
ATOM 600 N N . ASN A 1 121 ? 39.618 60.800 -2.853 1.00 10.68 233 ASN A N 1
ATOM 601 C CA . ASN A 1 121 ? 40.481 60.937 -4.023 1.00 10.69 233 ASN A CA 1
ATOM 602 C C . ASN A 1 121 ? 39.904 60.372 -5.312 1.00 9.96 233 ASN A C 1
ATOM 603 O O . ASN A 1 121 ? 40.374 60.708 -6.400 1.00 11.05 233 ASN A O 1
ATOM 608 N N . SER A 1 122 ? 38.880 59.532 -5.194 1.00 9.61 234 SER A N 1
ATOM 609 C CA . SER A 1 122 ? 38.260 58.929 -6.368 1.00 10.37 234 SER A CA 1
ATOM 610 C C . SER A 1 122 ? 36.748 59.042 -6.299 1.00 9.22 234 SER A C 1
ATOM 611 O O . SER A 1 122 ? 36.176 59.209 -5.221 1.00 9.98 234 SER A O 1
ATOM 614 N N . ILE A 1 123 ? 36.100 58.942 -7.451 1.00 9.27 235 ILE A N 1
ATOM 615 C CA . ILE A 1 123 ? 34.646 59.014 -7.498 1.00 9.65 235 ILE A CA 1
ATOM 616 C C . ILE A 1 123 ? 34.105 58.142 -8.624 1.00 10.14 235 ILE A C 1
ATOM 617 O O . ILE A 1 123 ? 34.718 58.032 -9.686 1.00 9.96 235 ILE A O 1
ATOM 622 N N . VAL A 1 124 ?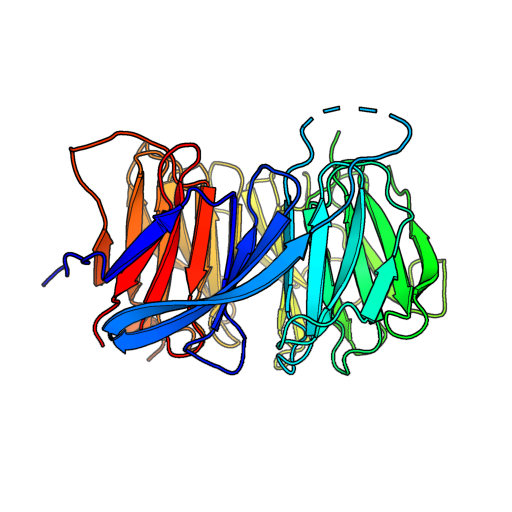 32.976 57.491 -8.367 1.00 9.48 236 VAL A N 1
ATOM 623 C CA . VAL A 1 124 ? 32.323 56.650 -9.363 1.00 8.73 236 VAL A CA 1
ATOM 624 C C . VAL A 1 124 ? 31.058 57.362 -9.822 1.00 9.93 236 VAL A C 1
ATOM 625 O O . VAL A 1 124 ? 30.332 57.937 -9.008 1.00 11.18 236 VAL A O 1
ATOM 629 N N . THR A 1 125 ? 30.811 57.342 -11.126 1.00 8.52 237 THR A N 1
ATOM 630 C CA . THR A 1 125 ? 29.599 57.934 -11.679 1.00 9.44 237 THR A CA 1
ATOM 631 C C . THR A 1 125 ? 28.881 56.827 -12.445 1.00 9.75 237 THR A C 1
ATOM 632 O O . THR A 1 125 ? 29.521 55.994 -13.098 1.00 10.21 237 THR A O 1
ATOM 636 N N . GLY A 1 126 ? 27.556 56.799 -12.328 1.00 9.72 238 GLY A N 1
ATOM 637 C CA . GLY A 1 126 ? 26.757 55.799 -13.017 1.00 9.71 238 GLY A CA 1
ATOM 638 C C . GLY A 1 126 ? 25.681 56.480 -13.842 1.00 10.50 238 GLY A C 1
ATOM 639 O O . GLY A 1 126 ? 25.163 57.524 -13.442 1.00 10.63 238 GLY A O 1
ATOM 640 N N . VAL A 1 127 ? 25.340 55.897 -14.987 1.00 10.10 239 VAL A N 1
ATOM 641 C CA . VAL A 1 127 ? 24.323 56.473 -15.865 1.00 11.10 239 VAL A CA 1
ATOM 642 C C . VAL A 1 127 ? 23.139 55.541 -16.092 1.00 11.10 239 VAL A C 1
ATOM 643 O O . VAL A 1 127 ? 23.153 54.380 -15.683 1.00 11.01 239 VAL A O 1
ATOM 647 N N . GLU A 1 128 ? 22.107 56.065 -16.747 1.00 12.11 240 GLU A N 1
ATOM 648 C CA . GLU A 1 128 ? 20.909 55.289 -17.022 1.00 12.60 240 GLU A CA 1
ATOM 649 C C . GLU A 1 128 ? 21.139 53.973 -17.754 1.00 12.26 240 GLU A C 1
ATOM 650 O O . GLU A 1 128 ? 20.428 53.003 -17.498 1.00 12.31 240 GLU A O 1
ATOM 656 N N . ASN A 1 129 ? 22.105 53.923 -18.671 1.00 11.43 241 ASN A N 1
ATOM 657 C CA . ASN A 1 129 ? 22.316 52.674 -19.396 1.00 12.04 241 ASN A CA 1
ATOM 658 C C . ASN A 1 129 ? 23.047 51.608 -18.591 1.00 11.59 241 ASN A C 1
ATOM 659 O O . ASN A 1 129 ? 23.204 50.477 -19.056 1.00 12.73 241 ASN A O 1
ATOM 664 N N . GLY A 1 130 ? 23.482 51.968 -17.383 1.00 10.40 242 GLY A N 1
ATOM 665 C CA . GLY A 1 130 ? 24.156 51.013 -16.519 1.00 10.77 242 GLY A CA 1
ATOM 666 C C . GLY A 1 130 ? 25.658 51.145 -16.366 1.00 9.44 242 GLY A C 1
ATOM 667 O O . GLY A 1 130 ? 26.244 50.575 -15.444 1.00 9.71 242 GLY A O 1
ATOM 668 N N . GLU A 1 131 ? 26.292 51.894 -17.258 1.00 9.29 243 GLU A N 1
ATOM 669 C CA . GLU A 1 131 ? 27.735 52.062 -17.198 1.00 9.14 243 GLU A CA 1
ATOM 670 C C . GLU A 1 131 ? 28.224 52.827 -15.978 1.00 9.85 243 GLU A C 1
ATOM 671 O O . GLU A 1 131 ? 27.592 53.781 -15.526 1.00 9.69 243 GLU A O 1
ATOM 677 N N . LEU A 1 132 ? 29.369 52.399 -15.458 1.00 9.48 244 LEU A N 1
ATOM 678 C CA . LEU A 1 132 ? 30.006 53.058 -14.329 1.00 9.43 244 LEU A CA 1
ATOM 679 C C . LEU A 1 132 ? 31.383 53.510 -14.803 1.00 9.74 244 LEU A C 1
ATOM 680 O O . LEU A 1 132 ? 32.037 52.808 -15.578 1.00 10.46 244 LEU A O 1
ATOM 685 N N . ARG A 1 133 ? 31.807 54.690 -14.366 1.00 9.05 245 ARG A N 1
ATOM 686 C CA . ARG A 1 133 ? 33.137 55.195 -14.688 1.00 9.30 245 ARG A CA 1
ATOM 687 C C . ARG A 1 133 ? 33.780 55.651 -13.389 1.00 9.88 245 ARG A C 1
ATOM 688 O O . ARG A 1 133 ? 33.101 56.176 -12.495 1.00 9.91 245 ARG A O 1
ATOM 696 N N . LEU A 1 134 ? 35.084 55.410 -13.282 1.00 8.37 246 LEU A N 1
ATOM 697 C CA . LEU A 1 134 ? 35.866 55.754 -12.102 1.00 9.50 246 LEU A CA 1
ATOM 698 C C . LEU A 1 134 ? 36.796 56.901 -12.456 1.00 10.23 246 LEU A C 1
ATOM 699 O O . LEU A 1 134 ? 37.504 56.841 -13.464 1.00 10.03 246 LEU A O 1
ATOM 704 N N . TRP A 1 135 ? 36.803 57.933 -11.619 1.00 9.22 247 TRP A N 1
ATOM 705 C CA . TRP A 1 135 ? 37.620 59.118 -11.867 1.00 9.69 247 TRP A CA 1
ATOM 706 C C . TRP A 1 135 ? 38.418 59.561 -10.647 1.00 9.70 247 TRP A C 1
ATOM 707 O O . TRP A 1 135 ? 38.059 59.254 -9.512 1.00 10.33 247 TRP A O 1
ATOM 718 N N . ASN A 1 136 ? 39.498 60.299 -10.891 1.00 10.74 248 ASN A N 1
ATOM 719 C CA . ASN A 1 136 ? 40.293 60.846 -9.801 1.00 11.54 248 ASN A CA 1
ATOM 720 C C . ASN A 1 136 ? 39.637 62.187 -9.459 1.00 12.16 248 ASN A C 1
ATOM 721 O O . ASN A 1 136 ? 38.912 62.748 -10.280 1.00 12.11 248 ASN A O 1
ATOM 726 N N . LYS A 1 137 ? 39.887 62.700 -8.258 1.00 12.95 249 LYS A N 1
ATOM 727 C CA . LYS A 1 137 ? 39.284 63.962 -7.831 1.00 13.05 249 LYS A CA 1
ATOM 728 C C . LYS A 1 137 ? 39.624 65.167 -8.704 1.00 14.83 249 LYS A C 1
ATOM 729 O O . LYS A 1 137 ? 38.954 66.201 -8.621 1.00 15.23 249 LYS A O 1
ATOM 735 N N . THR A 1 138 ? 40.660 65.046 -9.532 1.00 14.50 250 THR A N 1
ATOM 736 C CA . THR A 1 138 ? 41.042 66.137 -10.424 1.00 16.48 250 THR A CA 1
ATOM 737 C C . THR A 1 138 ? 40.366 65.974 -11.787 1.00 15.80 250 THR A C 1
ATOM 738 O O . THR A 1 138 ? 40.490 66.838 -12.656 1.00 15.60 250 THR A O 1
ATOM 742 N N . GLY A 1 139 ? 39.664 64.855 -11.970 1.00 12.85 251 GLY A N 1
ATOM 743 C CA . GLY A 1 139 ? 38.957 64.612 -13.219 1.00 13.11 251 GLY A CA 1
ATOM 744 C C . GLY A 1 139 ? 39.449 63.494 -14.124 1.00 12.39 251 GLY A C 1
ATOM 745 O O . GLY A 1 139 ? 38.707 63.035 -14.995 1.00 13.83 251 GLY A O 1
ATOM 746 N N . ALA A 1 140 ? 40.682 63.042 -13.932 1.00 12.00 252 ALA A N 1
ATOM 747 C CA . ALA A 1 140 ? 41.226 61.984 -14.785 1.00 12.30 252 ALA A CA 1
ATOM 748 C C . ALA A 1 140 ? 40.423 60.686 -14.745 1.00 11.19 252 ALA A C 1
ATOM 749 O O . ALA A 1 140 ? 40.067 60.197 -13.672 1.00 11.09 252 ALA A O 1
ATOM 751 N N . LEU A 1 141 ? 40.138 60.130 -15.920 1.00 11.82 253 LEU A N 1
ATOM 752 C CA . LEU A 1 141 ? 39.415 58.864 -15.995 1.00 10.23 253 LEU A CA 1
ATOM 753 C C . LEU A 1 141 ? 40.384 57.761 -15.570 1.00 11.99 253 LEU A C 1
ATOM 754 O O . LEU A 1 141 ? 41.509 57.680 -16.072 1.00 13.10 253 LEU A O 1
ATOM 759 N N . LEU A 1 142 ? 39.945 56.918 -14.643 1.00 10.90 254 LEU A N 1
ATOM 760 C CA . LEU A 1 142 ? 40.773 55.833 -14.132 1.00 10.48 254 LEU A CA 1
ATOM 761 C C . LEU A 1 142 ? 40.391 54.459 -14.662 1.00 10.56 254 LEU A C 1
ATOM 762 O O . LEU A 1 142 ? 41.253 53.619 -14.916 1.00 12.50 254 LEU A O 1
ATOM 767 N N . ASN A 1 143 ? 39.097 54.224 -14.834 1.00 10.47 255 ASN A N 1
ATOM 768 C CA . ASN A 1 143 ? 38.659 52.910 -15.281 1.00 11.28 255 ASN A CA 1
ATOM 769 C C . ASN A 1 143 ? 37.206 52.986 -15.729 1.00 11.51 255 ASN A C 1
ATOM 770 O O . ASN A 1 143 ? 36.465 53.866 -15.296 1.00 11.09 255 ASN A O 1
ATOM 775 N N . VAL A 1 144 ? 36.807 52.071 -16.606 1.00 11.46 256 VAL A N 1
ATOM 776 C CA . VAL A 1 144 ? 35.426 52.013 -17.067 1.00 11.77 256 VAL A CA 1
ATOM 777 C C . VAL A 1 144 ? 34.918 50.646 -16.636 1.00 13.01 256 VAL A C 1
ATOM 778 O O . VAL A 1 144 ? 35.494 49.621 -17.006 1.00 14.22 256 VAL A O 1
ATOM 782 N N . LEU A 1 145 ? 33.856 50.643 -15.834 1.00 12.04 257 LEU A N 1
ATOM 783 C CA . LEU A 1 145 ? 33.256 49.419 -15.306 1.00 12.91 257 LEU A CA 1
ATOM 784 C C . LEU A 1 145 ? 31.861 49.234 -15.889 1.00 13.67 257 LEU A C 1
ATOM 785 O O . LEU A 1 145 ? 30.876 49.741 -15.346 1.00 14.87 257 LEU A O 1
ATOM 790 N N . ASN A 1 146 ? 31.776 48.484 -16.981 1.00 12.85 258 ASN A N 1
ATOM 791 C CA . ASN A 1 146 ? 30.498 48.285 -17.650 1.00 13.54 258 ASN A CA 1
ATOM 792 C C . ASN A 1 146 ? 29.975 46.853 -17.616 1.00 14.68 258 ASN A C 1
ATOM 793 O O . ASN A 1 146 ? 30.557 45.951 -18.217 1.00 18.35 258 ASN A O 1
ATOM 798 N N . PHE A 1 147 ? 28.872 46.654 -16.901 1.00 13.57 259 PHE A N 1
ATOM 799 C CA . PHE A 1 147 ? 28.248 45.341 -16.799 1.00 13.39 259 PHE A CA 1
ATOM 800 C C . PHE A 1 147 ? 26.739 45.498 -16.612 1.00 13.94 259 PHE A C 1
ATOM 801 O O . PHE A 1 147 ? 25.952 44.746 -17.188 1.00 14.03 259 PHE A O 1
ATOM 809 N N . HIS A 1 148 ? 26.336 46.476 -15.804 1.00 12.33 260 HIS A N 1
ATOM 810 C CA . HIS A 1 148 ? 24.915 46.733 -15.576 1.00 12.02 260 HIS A CA 1
ATOM 811 C C . HIS A 1 148 ? 24.268 47.181 -16.881 1.00 11.76 260 HIS A C 1
ATOM 812 O O . HIS A 1 148 ? 24.919 47.802 -17.717 1.00 12.60 260 HIS A O 1
ATOM 819 N N . ARG A 1 149 ? 22.981 46.883 -17.038 1.00 13.27 261 ARG A N 1
ATOM 820 C CA . ARG A 1 149 ? 22.244 47.285 -18.229 1.00 15.03 261 ARG A CA 1
ATOM 821 C C . ARG A 1 149 ? 20.956 48.009 -17.846 1.00 15.55 261 ARG A C 1
ATOM 822 O O . ARG A 1 149 ? 20.005 48.069 -18.625 1.00 16.83 261 ARG A O 1
ATOM 830 N N . ALA A 1 150 ? 20.940 48.559 -16.636 1.00 13.18 262 ALA A N 1
ATOM 831 C CA . ALA A 1 150 ? 19.793 49.303 -16.124 1.00 12.67 262 ALA A CA 1
ATOM 832 C C . ALA A 1 150 ? 20.333 50.462 -15.281 1.00 12.42 262 ALA A C 1
ATOM 833 O O . ALA A 1 150 ? 21.492 50.443 -14.865 1.00 11.18 262 ALA A O 1
ATOM 835 N N . PRO A 1 151 ? 19.508 51.489 -15.024 1.00 11.60 263 PRO A N 1
ATOM 836 C CA . PRO A 1 151 ? 19.950 52.641 -14.229 1.00 11.35 263 PRO A CA 1
ATOM 837 C C . PRO A 1 151 ? 20.576 52.276 -12.885 1.00 10.96 263 PRO A C 1
ATOM 838 O O . PRO A 1 151 ? 20.041 51.460 -12.139 1.00 10.89 263 PRO A O 1
ATOM 842 N N . ILE A 1 152 ? 21.709 52.901 -12.586 1.00 10.90 264 ILE A N 1
ATOM 843 C CA . ILE A 1 152 ? 22.419 52.652 -11.336 1.00 11.18 264 ILE A CA 1
ATOM 844 C C . ILE A 1 152 ? 21.714 53.387 -10.203 1.00 11.81 264 ILE A C 1
ATOM 845 O O . ILE A 1 152 ? 21.443 54.585 -10.310 1.00 13.02 264 ILE A O 1
ATOM 850 N N . VAL A 1 153 ? 21.416 52.672 -9.121 1.00 11.52 265 VAL A N 1
ATOM 851 C CA . VAL A 1 153 ? 20.731 53.281 -7.982 1.00 12.89 265 VAL A CA 1
ATOM 852 C C . VAL A 1 153 ? 21.610 53.439 -6.749 1.00 13.77 265 VAL A C 1
ATOM 853 O O . VAL A 1 153 ? 21.414 54.365 -5.961 1.00 16.15 265 VAL A O 1
ATOM 857 N N . SER A 1 154 ? 22.578 52.545 -6.576 1.00 11.82 266 SER A N 1
ATOM 858 C CA . SER A 1 154 ? 23.445 52.617 -5.410 1.00 11.74 266 SER A CA 1
ATOM 859 C C . SER A 1 154 ? 24.856 52.126 -5.705 1.00 11.01 266 SER A C 1
ATOM 860 O O . SER A 1 154 ? 25.051 51.178 -6.466 1.00 11.31 266 SER A O 1
ATOM 863 N N . VAL A 1 155 ? 25.834 52.799 -5.106 1.00 10.43 267 VAL A N 1
ATOM 864 C CA . VAL A 1 155 ? 27.245 52.439 -5.236 1.00 10.05 267 VAL A CA 1
ATOM 865 C C . VAL A 1 155 ? 27.881 52.708 -3.879 1.00 10.30 267 VAL A C 1
ATOM 866 O O . VAL A 1 155 ? 27.812 53.828 -3.370 1.00 11.65 267 VAL A O 1
ATOM 870 N N . LYS A 1 156 ? 28.483 51.679 -3.289 1.00 10.14 268 LYS A N 1
ATOM 871 C CA . LYS A 1 156 ? 29.121 51.818 -1.982 1.00 10.07 268 LYS A CA 1
ATOM 872 C C . LYS A 1 156 ? 30.567 51.326 -2.032 1.00 10.20 268 LYS A C 1
ATOM 873 O O . LYS A 1 156 ? 30.847 50.245 -2.552 1.00 9.53 268 LYS A O 1
ATOM 879 N N . TRP A 1 157 ? 31.472 52.135 -1.488 1.00 10.78 269 TRP A N 1
ATOM 880 C CA . TRP A 1 157 ? 32.895 51.806 -1.433 1.00 10.86 269 TRP A CA 1
ATOM 881 C C . TRP A 1 157 ? 33.222 51.103 -0.126 1.00 11.81 269 TRP A C 1
ATOM 882 O O . TRP A 1 157 ? 32.640 51.419 0.913 1.00 11.95 269 TRP A O 1
ATOM 893 N N . ASN A 1 158 ? 34.168 50.170 -0.160 1.00 12.22 270 ASN A N 1
ATOM 894 C CA . ASN A 1 158 ? 34.555 49.501 1.073 1.00 13.82 270 ASN A CA 1
ATOM 895 C C . ASN A 1 158 ? 35.595 50.375 1.773 1.00 16.55 270 ASN A C 1
ATOM 896 O O . ASN A 1 158 ? 36.047 51.379 1.217 1.00 15.47 270 ASN A O 1
ATOM 901 N N . LYS A 1 159 ? 35.956 49.989 2.992 1.00 18.66 271 LYS A N 1
ATOM 902 C CA . LYS A 1 159 ? 36.895 50.730 3.828 1.00 22.41 271 LYS A CA 1
ATOM 903 C C . LYS A 1 159 ? 38.196 51.226 3.192 1.00 22.31 271 LYS A C 1
ATOM 904 O O . LYS A 1 159 ? 38.495 52.420 3.241 1.00 25.32 271 LYS A O 1
ATOM 910 N N . ASP A 1 160 ? 38.969 50.323 2.601 1.00 20.78 272 ASP A N 1
ATOM 911 C CA . ASP A 1 160 ? 40.247 50.718 2.011 1.00 21.11 272 ASP A CA 1
ATOM 912 C C . ASP A 1 160 ? 40.227 51.209 0.564 1.00 19.34 272 ASP A C 1
ATOM 913 O O . ASP A 1 160 ? 41.283 51.451 -0.022 1.00 18.82 272 ASP A O 1
ATOM 918 N N . GLY A 1 161 ? 39.036 51.356 -0.011 1.00 15.91 273 GLY A N 1
ATOM 919 C CA . GLY A 1 161 ? 38.926 51.851 -1.374 1.00 16.14 273 GLY A CA 1
ATOM 920 C C . GLY A 1 161 ? 39.391 50.924 -2.483 1.00 14.29 273 GLY A C 1
ATOM 921 O O . GLY A 1 161 ? 39.837 51.388 -3.538 1.00 15.16 273 GLY A O 1
ATOM 922 N N . THR A 1 162 ? 39.266 49.621 -2.260 1.00 14.98 274 THR A N 1
ATOM 923 C CA . THR A 1 162 ? 39.689 48.633 -3.243 1.00 16.55 274 THR A CA 1
ATOM 924 C C . THR A 1 162 ? 38.518 47.932 -3.925 1.00 15.37 274 THR A C 1
ATOM 925 O O . THR A 1 162 ? 38.676 47.353 -4.998 1.00 16.92 274 THR A O 1
ATOM 929 N N . HIS A 1 163 ? 37.346 47.981 -3.301 1.00 13.97 275 HIS A N 1
ATOM 930 C CA . HIS A 1 163 ? 36.167 47.332 -3.860 1.00 11.57 275 HIS A CA 1
ATOM 931 C C . HIS A 1 163 ? 34.936 48.205 -3.743 1.00 11.35 275 HIS A C 1
ATOM 932 O O . HIS A 1 163 ? 34.844 49.053 -2.859 1.00 11.49 275 HIS A O 1
ATOM 939 N N . ILE A 1 164 ? 33.990 47.994 -4.649 1.00 10.68 276 ILE A N 1
ATOM 940 C CA . ILE A 1 164 ? 32.726 48.711 -4.588 1.00 10.20 276 ILE A CA 1
ATOM 941 C C . ILE A 1 164 ? 31.623 47.713 -4.882 1.00 9.94 276 ILE A C 1
ATOM 942 O O . ILE A 1 164 ? 31.859 46.661 -5.486 1.00 10.34 276 ILE A O 1
ATOM 947 N N . ILE A 1 165 ? 30.426 48.036 -4.412 1.00 9.49 277 ILE A N 1
ATOM 948 C CA . ILE A 1 165 ? 29.245 47.229 -4.681 1.00 10.22 277 ILE A CA 1
ATOM 949 C C . ILE A 1 165 ? 28.351 48.195 -5.433 1.00 10.53 277 ILE A C 1
ATOM 950 O O . ILE A 1 165 ? 28.190 49.343 -5.015 1.00 11.13 277 ILE A O 1
ATOM 955 N N . SER A 1 166 ? 27.790 47.754 -6.550 1.00 10.27 278 SER A N 1
ATOM 956 C CA . SER A 1 166 ? 26.893 48.610 -7.315 1.00 9.55 278 SER A CA 1
ATOM 957 C C . SER A 1 166 ? 25.608 47.842 -7.565 1.00 9.98 278 SER A C 1
ATOM 958 O O . SER A 1 166 ? 25.626 46.625 -7.741 1.00 11.11 278 SER A O 1
ATOM 961 N N . MET A 1 167 ? 24.488 48.551 -7.552 1.00 9.48 279 MET A N 1
ATOM 962 C CA . MET A 1 167 ? 23.204 47.911 -7.794 1.00 9.59 279 MET A CA 1
ATOM 963 C C . MET A 1 167 ? 22.371 48.796 -8.700 1.00 9.80 279 MET A C 1
ATOM 964 O O . MET A 1 167 ? 22.404 50.021 -8.580 1.00 11.14 279 MET A O 1
ATOM 969 N N . ASP A 1 168 ? 21.645 48.174 -9.625 1.00 10.33 280 ASP A N 1
ATOM 970 C CA . ASP A 1 168 ? 20.792 48.930 -10.531 1.00 10.79 280 ASP A CA 1
ATOM 971 C C . ASP A 1 168 ? 19.318 48.745 -10.176 1.00 12.15 280 ASP A C 1
ATOM 972 O O . ASP A 1 168 ? 18.982 48.010 -9.243 1.00 12.12 280 ASP A O 1
ATOM 977 N N . VAL A 1 169 ? 18.446 49.424 -10.916 1.00 12.77 281 VAL A N 1
ATOM 978 C CA . VAL A 1 169 ? 17.010 49.363 -10.667 1.00 15.51 281 VAL A CA 1
ATOM 979 C C . VAL A 1 169 ? 16.398 47.973 -10.783 1.00 15.49 281 VAL A C 1
ATOM 980 O O . VAL A 1 169 ? 15.363 47.699 -10.172 1.00 15.27 281 VAL A O 1
ATOM 984 N N . GLU A 1 170 ? 17.022 47.099 -11.567 1.00 15.61 282 GLU A N 1
ATOM 985 C CA . GLU A 1 170 ? 16.512 45.741 -11.732 1.00 16.32 282 GLU A CA 1
ATOM 986 C C . GLU A 1 170 ? 17.094 44.834 -10.654 1.00 17.36 282 GLU A C 1
ATOM 987 O O . GLU A 1 170 ? 16.946 43.614 -10.698 1.00 18.46 282 GLU A O 1
ATOM 993 N N . ASN A 1 171 ? 17.755 45.459 -9.686 1.00 16.30 283 ASN A N 1
ATOM 994 C CA . ASN A 1 171 ? 18.384 44.772 -8.568 1.00 17.72 283 ASN A CA 1
ATOM 995 C C . ASN A 1 171 ? 19.564 43.882 -8.913 1.00 18.13 283 ASN A C 1
ATOM 996 O O . ASN A 1 171 ? 19.949 43.019 -8.125 1.00 22.02 283 ASN A O 1
ATOM 1001 N N . VAL A 1 172 ? 20.140 44.078 -10.091 1.00 14.70 284 VAL A N 1
ATOM 1002 C CA . VAL A 1 172 ? 21.323 43.313 -10.439 1.00 13.33 284 VAL A CA 1
ATOM 1003 C C . VAL A 1 172 ? 22.376 43.987 -9.572 1.00 11.82 284 VAL A C 1
ATOM 1004 O O . VAL A 1 172 ? 22.523 45.209 -9.610 1.00 12.33 284 VAL A O 1
ATOM 1008 N N . THR A 1 173 ? 23.081 43.198 -8.774 1.00 12.26 285 THR A N 1
ATOM 1009 C CA . THR A 1 173 ? 24.090 43.733 -7.873 1.00 12.44 285 THR A CA 1
ATOM 1010 C C . THR A 1 173 ? 25.447 43.146 -8.216 1.00 12.44 285 THR A C 1
ATOM 1011 O O . THR A 1 173 ? 25.586 41.935 -8.380 1.00 13.11 285 THR A O 1
ATOM 1015 N N . ILE A 1 174 ? 26.448 44.014 -8.316 1.00 11.65 286 ILE A N 1
ATOM 1016 C CA . ILE A 1 174 ? 27.790 43.585 -8.682 1.00 10.95 286 ILE A CA 1
ATOM 1017 C C . ILE A 1 174 ? 28.856 43.978 -7.668 1.00 10.79 286 ILE A C 1
ATOM 1018 O O . ILE A 1 174 ? 28.848 45.097 -7.157 1.00 10.64 286 ILE A O 1
ATOM 1023 N N . LEU A 1 175 ? 29.763 43.045 -7.388 1.00 10.70 287 LEU A N 1
ATOM 1024 C CA . LEU A 1 175 ? 30.892 43.283 -6.495 1.00 10.85 287 LEU A CA 1
ATOM 1025 C C . LEU A 1 175 ? 32.076 43.452 -7.440 1.00 11.00 287 LEU A C 1
ATOM 1026 O O . LEU A 1 175 ? 32.387 42.547 -8.218 1.00 11.41 287 LEU A O 1
ATOM 1031 N N . TRP A 1 176 ? 32.717 44.613 -7.388 1.00 9.49 288 TRP A N 1
ATOM 1032 C CA . TRP A 1 176 ? 33.849 44.900 -8.262 1.00 10.31 288 TRP A CA 1
ATOM 1033 C C . TRP A 1 176 ? 35.163 45.076 -7.534 1.00 11.53 288 TRP A C 1
ATOM 1034 O O . TRP A 1 176 ? 35.197 45.516 -6.388 1.00 11.19 288 TRP A O 1
ATOM 1045 N N . ASN A 1 177 ? 36.247 44.722 -8.216 1.00 11.64 289 ASN A N 1
ATOM 1046 C CA . ASN A 1 177 ? 37.570 45.021 -7.700 1.00 12.44 289 ASN A CA 1
ATOM 1047 C C . ASN A 1 177 ? 37.662 46.322 -8.500 1.00 13.03 289 ASN A C 1
ATOM 1048 O O . ASN A 1 177 ? 37.816 46.298 -9.723 1.00 13.23 289 ASN A O 1
ATOM 1053 N N . VAL A 1 178 ? 37.513 47.454 -7.822 1.00 14.52 290 VAL A N 1
ATOM 1054 C CA . VAL A 1 178 ? 37.497 48.747 -8.491 1.00 16.52 290 VAL A CA 1
ATOM 1055 C C . VAL A 1 178 ? 38.805 49.172 -9.151 1.00 17.62 290 VAL A C 1
ATOM 1056 O O . VAL A 1 178 ? 38.802 49.948 -10.110 1.00 18.77 290 VAL A O 1
ATOM 1060 N N . ILE A 1 179 ? 39.921 48.655 -8.653 1.00 17.38 291 ILE A N 1
ATOM 1061 C CA . ILE A 1 179 ? 41.219 48.999 -9.216 1.00 18.00 291 ILE A CA 1
ATOM 1062 C C . ILE A 1 179 ? 41.454 48.291 -10.550 1.00 17.28 291 ILE A C 1
ATOM 1063 O O . ILE A 1 179 ? 41.896 48.914 -11.517 1.00 18.20 291 ILE A O 1
ATOM 1068 N N . SER A 1 180 ? 41.151 46.998 -10.609 1.00 15.85 292 SER A N 1
ATOM 1069 C CA . SER A 1 180 ? 41.330 46.246 -11.847 1.00 15.29 292 SER A CA 1
ATOM 1070 C C . SER A 1 180 ? 40.103 46.394 -12.748 1.00 15.12 292 SER A C 1
ATOM 1071 O O . SER A 1 180 ? 40.174 46.155 -13.954 1.00 14.75 292 SER A O 1
ATOM 1074 N N . GLY A 1 181 ? 38.980 46.795 -12.158 1.00 14.63 293 GLY A N 1
ATOM 1075 C CA . GLY A 1 181 ? 37.759 46.965 -12.928 1.00 15.16 293 GLY A CA 1
ATOM 1076 C C . GLY A 1 181 ? 37.167 45.639 -13.358 1.00 15.24 293 GLY A C 1
ATOM 1077 O O . GLY A 1 181 ? 36.568 45.532 -14.430 1.00 16.84 293 GLY A O 1
ATOM 1078 N N . THR A 1 182 ? 37.334 44.623 -12.521 1.00 14.24 294 THR A N 1
ATOM 1079 C CA . THR A 1 182 ? 36.820 43.297 -12.823 1.00 15.12 294 THR A CA 1
ATOM 1080 C C . THR A 1 182 ? 35.623 42.927 -11.953 1.00 13.81 294 THR A C 1
ATOM 1081 O O . THR A 1 182 ? 35.486 43.391 -10.819 1.00 13.04 294 THR A O 1
ATOM 1085 N N . VAL A 1 183 ? 34.751 42.096 -12.509 1.00 13.29 295 VAL A N 1
ATOM 1086 C CA . VAL A 1 183 ? 33.554 41.638 -11.816 1.00 13.88 295 VAL A CA 1
ATOM 1087 C C . VAL A 1 183 ? 33.915 40.426 -10.965 1.00 14.76 295 VAL A C 1
ATOM 1088 O O . VAL A 1 183 ? 34.278 39.377 -11.494 1.00 17.03 295 VAL A O 1
ATOM 1092 N N . MET A 1 184 ? 33.818 40.568 -9.648 1.00 13.30 296 MET A N 1
ATOM 1093 C CA . MET A 1 184 ? 34.150 39.468 -8.747 1.00 14.87 296 MET A CA 1
ATOM 1094 C C . MET A 1 184 ? 32.949 38.582 -8.462 1.00 16.12 296 MET A C 1
ATOM 1095 O O . MET A 1 184 ? 33.074 37.362 -8.370 1.00 16.66 296 MET A O 1
ATOM 1100 N N . GLN A 1 185 ? 31.786 39.205 -8.314 1.00 15.68 297 GLN A N 1
ATOM 1101 C CA . GLN A 1 185 ? 30.553 38.474 -8.069 1.00 15.79 297 GLN A CA 1
ATOM 1102 C C . GLN A 1 185 ? 29.387 39.254 -8.645 1.00 15.60 297 GLN A C 1
ATOM 1103 O O . GLN A 1 185 ? 29.441 40.478 -8.752 1.00 14.09 297 GLN A O 1
ATOM 1109 N N . HIS A 1 186 ? 28.335 38.538 -9.022 1.00 15.67 298 HIS A N 1
ATOM 1110 C CA . HIS A 1 186 ? 27.140 39.165 -9.563 1.00 17.34 298 HIS A CA 1
ATOM 1111 C C . HIS A 1 186 ? 25.937 38.499 -8.913 1.00 16.77 298 HIS A C 1
ATOM 1112 O O . HIS A 1 186 ? 25.893 37.275 -8.784 1.00 18.52 298 HIS A O 1
ATOM 1119 N N . PHE A 1 187 ? 24.970 39.305 -8.486 1.00 14.24 299 PHE A N 1
ATOM 1120 C CA . PHE A 1 187 ? 23.781 38.766 -7.839 1.00 15.42 299 PHE A CA 1
ATOM 1121 C C . PHE A 1 187 ? 22.496 39.242 -8.502 1.00 17.38 299 PHE A C 1
ATOM 1122 O O . PHE A 1 187 ? 22.342 40.425 -8.807 1.00 16.23 299 PHE A O 1
ATOM 1130 N N . GLU A 1 188 ? 21.582 38.303 -8.729 1.00 19.25 300 GLU A N 1
ATOM 1131 C CA . GLU A 1 188 ? 20.278 38.589 -9.319 1.00 22.85 300 GLU A CA 1
ATOM 1132 C C . GLU A 1 188 ? 19.291 37.830 -8.438 1.00 24.99 300 GLU A C 1
ATOM 1133 O O . GLU A 1 188 ? 18.765 36.788 -8.829 1.00 26.26 300 GLU A O 1
ATOM 1139 N N . LEU A 1 189 ? 19.051 38.361 -7.245 1.00 26.23 301 LEU A N 1
ATOM 1140 C CA . LEU A 1 189 ? 18.174 37.721 -6.273 1.00 28.36 301 LEU A CA 1
ATOM 1141 C C . LEU A 1 189 ? 16.675 37.772 -6.563 1.00 30.47 301 LEU A C 1
ATOM 1142 O O . LEU A 1 189 ? 15.893 37.113 -5.878 1.00 32.49 301 LEU A O 1
ATOM 1147 N N . LYS A 1 190 ? 16.270 38.542 -7.567 1.00 32.87 302 LYS A N 1
ATOM 1148 C CA . LYS A 1 190 ? 14.854 38.640 -7.913 1.00 35.84 302 LYS A CA 1
ATOM 1149 C C . LYS A 1 190 ? 14.373 37.366 -8.601 1.00 37.32 302 LYS A C 1
ATOM 1150 O O . LYS A 1 190 ? 13.925 36.424 -7.944 1.00 38.93 302 LYS A O 1
ATOM 1156 N N . GLY A 1 206 ? 8.441 42.984 -8.098 1.00 27.61 318 GLY A N 1
ATOM 1157 C CA . GLY A 1 206 ? 8.963 44.327 -8.269 1.00 25.35 318 GLY A CA 1
ATOM 1158 C C . GLY A 1 206 ? 10.328 44.510 -7.632 1.00 24.03 318 GLY A C 1
ATOM 1159 O O . GLY A 1 206 ? 11.049 43.541 -7.392 1.00 24.93 318 GLY A O 1
ATOM 1160 N N . SER A 1 207 ? 10.679 45.761 -7.359 1.00 21.79 319 SER A N 1
ATOM 1161 C CA . SER A 1 207 ? 11.961 46.087 -6.745 1.00 19.58 319 SER A CA 1
ATOM 1162 C C . SER A 1 207 ? 12.126 45.436 -5.374 1.00 19.26 319 SER A C 1
ATOM 1163 O O . SER A 1 207 ? 11.175 45.347 -4.596 1.00 19.69 319 SER A O 1
ATOM 1166 N N . LEU A 1 208 ? 13.342 44.980 -5.089 1.00 16.54 320 LEU A N 1
ATOM 1167 C CA . LEU A 1 208 ? 13.651 44.359 -3.805 1.00 16.27 320 LEU A CA 1
ATOM 1168 C C . LEU A 1 208 ? 14.177 45.427 -2.856 1.00 15.68 320 LEU A C 1
ATOM 1169 O O . LEU A 1 208 ? 14.262 45.214 -1.647 1.00 14.58 320 LEU A O 1
ATOM 1174 N N . GLY A 1 209 ? 14.535 46.575 -3.419 1.00 13.86 321 GLY A N 1
ATOM 1175 C CA . GLY A 1 209 ? 15.077 47.654 -2.617 1.00 13.58 321 GLY A CA 1
ATOM 1176 C C . GLY A 1 209 ? 16.006 48.520 -3.446 1.00 12.73 321 GLY A C 1
ATOM 1177 O O . GLY A 1 209 ? 16.273 48.212 -4.610 1.00 14.04 321 GLY A O 1
ATOM 1178 N N . VAL A 1 210 ? 16.523 49.586 -2.844 1.00 12.60 322 VAL A N 1
ATOM 1179 C CA . VAL A 1 210 ? 17.385 50.514 -3.563 1.00 12.35 322 VAL A CA 1
ATOM 1180 C C . VAL A 1 210 ? 18.675 50.899 -2.844 1.00 11.75 322 VAL A C 1
ATOM 1181 O O . VAL A 1 210 ? 19.235 51.965 -3.099 1.00 14.04 322 VAL A O 1
ATOM 1185 N N . ASP A 1 211 ? 19.147 50.047 -1.943 1.00 10.49 323 ASP A N 1
ATOM 1186 C CA . ASP A 1 211 ? 20.384 50.348 -1.227 1.00 10.23 323 ASP A CA 1
ATOM 1187 C C . ASP A 1 211 ? 21.157 49.062 -0.951 1.00 11.03 323 ASP A C 1
ATOM 1188 O O . ASP A 1 211 ? 20.590 47.970 -0.967 1.00 11.19 323 ASP A O 1
ATOM 1193 N N . VAL A 1 212 ? 22.462 49.212 -0.731 1.00 10.63 324 VAL A N 1
ATOM 1194 C CA . VAL A 1 212 ? 23.363 48.109 -0.394 1.00 11.33 324 VAL A CA 1
ATOM 1195 C C . VAL A 1 212 ? 24.325 48.710 0.632 1.00 9.84 324 VAL A C 1
ATOM 1196 O O . VAL A 1 212 ? 24.356 49.926 0.806 1.00 9.89 324 VAL A O 1
ATOM 1200 N N . GLU A 1 213 ? 25.118 47.885 1.308 1.00 9.78 325 GLU A N 1
ATOM 1201 C CA . GLU A 1 213 ? 26.016 48.432 2.320 1.00 10.29 325 GLU A CA 1
ATOM 1202 C C . GLU A 1 213 ? 27.120 47.471 2.741 1.00 10.10 325 GLU A C 1
ATOM 1203 O O . GLU A 1 213 ? 26.914 46.261 2.785 1.00 11.47 325 GLU A O 1
ATOM 1209 N N . TRP A 1 214 ? 28.295 48.017 3.040 1.00 10.31 326 TRP A N 1
ATOM 1210 C CA . TRP A 1 214 ? 29.414 47.203 3.507 1.00 10.61 326 TRP A CA 1
ATOM 1211 C C . TRP A 1 214 ? 29.285 47.107 5.022 1.00 12.25 326 TRP A C 1
ATOM 1212 O O . TRP A 1 214 ? 28.979 48.101 5.681 1.00 11.68 326 TRP A O 1
ATOM 1223 N N . VAL A 1 215 ? 29.522 45.922 5.576 1.00 12.60 327 VAL A N 1
ATOM 1224 C CA . VAL A 1 215 ? 29.427 45.751 7.025 1.00 14.76 327 VAL A CA 1
ATOM 1225 C C . VAL A 1 215 ? 30.755 45.313 7.630 1.00 17.09 327 VAL A C 1
ATOM 1226 O O . VAL A 1 215 ? 30.847 45.036 8.828 1.00 17.04 327 VAL A O 1
ATOM 1230 N N . ASP A 1 216 ? 31.777 45.256 6.783 1.00 17.56 328 ASP A N 1
ATOM 1231 C CA . ASP A 1 216 ? 33.132 44.896 7.185 1.00 20.03 328 ASP A CA 1
ATOM 1232 C C . ASP A 1 216 ? 34.007 45.143 5.960 1.00 20.70 328 ASP A C 1
ATOM 1233 O O . ASP A 1 216 ? 33.493 45.416 4.876 1.00 19.40 328 ASP A O 1
ATOM 1238 N N . ASP A 1 217 ? 35.322 45.058 6.126 1.00 21.05 329 ASP A N 1
ATOM 1239 C CA . ASP A 1 217 ? 36.228 45.285 5.009 1.00 22.48 329 ASP A CA 1
ATOM 1240 C C . ASP A 1 217 ? 35.961 44.309 3.865 1.00 20.96 329 ASP A C 1
ATOM 1241 O O . ASP A 1 217 ? 36.211 44.624 2.700 1.00 20.58 329 ASP A O 1
ATOM 1246 N N . ASP A 1 218 ? 35.439 43.133 4.201 1.00 19.99 330 ASP A N 1
ATOM 1247 C CA . ASP A 1 218 ? 35.167 42.106 3.201 1.00 20.00 330 ASP A CA 1
ATOM 1248 C C . ASP A 1 218 ? 33.777 41.484 3.307 1.00 18.15 330 ASP A C 1
ATOM 1249 O O . ASP A 1 218 ? 33.560 40.368 2.844 1.00 17.29 330 ASP A O 1
ATOM 1254 N N . LYS A 1 219 ? 32.837 42.197 3.918 1.00 16.37 331 LYS A N 1
ATOM 1255 C CA . LYS A 1 219 ? 31.480 41.679 4.063 1.00 14.85 331 LYS A CA 1
ATOM 1256 C C . LYS A 1 219 ? 30.495 42.778 3.700 1.00 12.91 331 LYS A C 1
ATOM 1257 O O . LYS A 1 219 ? 30.752 43.954 3.952 1.00 12.96 331 LYS A O 1
ATOM 1263 N N . PHE A 1 220 ? 29.373 42.393 3.108 1.00 12.43 332 PHE A N 1
ATOM 1264 C CA . PHE A 1 220 ? 28.374 43.369 2.702 1.00 12.21 332 PHE A CA 1
ATOM 1265 C C . PHE A 1 220 ? 26.965 42.794 2.712 1.00 12.78 332 PHE A C 1
ATOM 1266 O O . PHE A 1 220 ? 26.776 41.580 2.802 1.00 13.15 332 PHE A O 1
ATOM 1274 N N . VAL A 1 221 ? 25.974 43.677 2.630 1.00 11.60 333 VAL A N 1
ATOM 1275 C CA . VAL A 1 221 ? 24.578 43.262 2.630 1.00 11.92 333 VAL A CA 1
ATOM 1276 C C . VAL A 1 221 ? 23.817 43.860 1.451 1.00 12.02 333 VAL A C 1
ATOM 1277 O O . VAL A 1 221 ? 24.082 44.990 1.031 1.00 11.87 333 VAL A O 1
ATOM 1281 N N . ILE A 1 222 ? 22.883 43.085 0.908 1.00 13.07 334 ILE A N 1
ATOM 1282 C CA . ILE A 1 222 ? 22.071 43.537 -0.212 1.00 14.16 334 ILE A CA 1
ATOM 1283 C C . ILE A 1 222 ? 20.643 43.020 -0.047 1.00 14.57 334 ILE A C 1
ATOM 1284 O O . ILE A 1 222 ? 20.414 41.987 0.582 1.00 15.94 334 ILE A O 1
ATOM 1289 N N . PRO A 1 223 ? 19.661 43.743 -0.599 1.00 14.35 335 PRO A N 1
ATOM 1290 C CA . PRO A 1 223 ? 18.260 43.330 -0.495 1.00 15.15 335 PRO A CA 1
ATOM 1291 C C . PRO A 1 223 ? 18.002 41.981 -1.155 1.00 16.02 335 PRO A C 1
ATOM 1292 O O . PRO A 1 223 ? 18.498 41.710 -2.249 1.00 16.09 335 PRO A O 1
ATOM 1296 N N . GLY A 1 224 ? 17.225 41.145 -0.476 1.00 16.63 336 GLY A N 1
ATOM 1297 C CA . GLY A 1 224 ? 16.878 39.840 -1.004 1.00 18.42 336 GLY A CA 1
ATOM 1298 C C . GLY A 1 224 ? 15.373 39.772 -1.185 1.00 19.24 336 GLY A C 1
ATOM 1299 O O . GLY A 1 224 ? 14.678 40.763 -0.964 1.00 19.52 336 GLY A O 1
ATOM 1300 N N . PRO A 1 225 ? 14.832 38.616 -1.588 1.00 19.53 337 PRO A N 1
ATOM 1301 C CA . PRO A 1 225 ? 13.385 38.493 -1.780 1.00 20.55 337 PRO A CA 1
ATOM 1302 C C . PRO A 1 225 ? 12.560 38.686 -0.506 1.00 20.05 337 PRO A C 1
ATOM 1303 O O . PRO A 1 225 ? 13.036 38.448 0.604 1.00 19.97 337 PRO A O 1
ATOM 1307 N N . LYS A 1 226 ? 11.321 39.129 -0.689 1.00 21.13 338 LYS A N 1
ATOM 1308 C CA . LYS A 1 226 ? 10.376 39.326 0.407 1.00 21.66 338 LYS A CA 1
ATOM 1309 C C . LYS A 1 226 ? 10.880 40.123 1.610 1.00 20.30 338 LYS A C 1
ATOM 1310 O O . LYS A 1 226 ? 10.579 39.778 2.755 1.00 20.13 338 LYS A O 1
ATOM 1316 N N . GLY A 1 227 ? 11.643 41.181 1.358 1.00 18.43 339 GLY A N 1
ATOM 1317 C CA . GLY A 1 227 ? 12.137 42.011 2.445 1.00 16.49 339 GLY A CA 1
ATOM 1318 C C . GLY A 1 227 ? 13.351 41.512 3.209 1.00 15.56 339 GLY A C 1
ATOM 1319 O O . GLY A 1 227 ? 13.809 42.169 4.145 1.00 14.76 339 GLY A O 1
ATOM 1320 N N . ALA A 1 228 ? 13.882 40.357 2.830 1.00 14.70 340 ALA A N 1
ATOM 1321 C CA . ALA A 1 228 ? 15.049 39.830 3.518 1.00 15.59 340 ALA A CA 1
ATOM 1322 C C . ALA A 1 228 ? 16.282 40.627 3.119 1.00 15.10 340 ALA A C 1
ATOM 1323 O O . ALA A 1 228 ? 16.299 41.280 2.076 1.00 16.50 340 ALA A O 1
ATOM 1325 N N . ILE A 1 229 ? 17.299 40.591 3.973 1.00 13.07 341 ILE A N 1
ATOM 1326 C CA . ILE A 1 229 ? 18.569 41.256 3.694 1.00 12.55 341 ILE A CA 1
ATOM 1327 C C . ILE A 1 229 ? 19.605 40.138 3.730 1.00 14.04 341 ILE A C 1
ATOM 1328 O O . ILE A 1 229 ? 19.773 39.472 4.751 1.00 14.66 341 ILE A O 1
ATOM 1333 N N . PHE A 1 230 ? 20.282 39.920 2.607 1.00 14.08 342 PHE A N 1
ATOM 1334 C CA . PHE A 1 230 ? 21.290 38.867 2.510 1.00 15.07 342 PHE A CA 1
ATOM 1335 C C . PHE A 1 230 ? 22.676 39.383 2.880 1.00 15.01 342 PHE A C 1
ATOM 1336 O O . PHE A 1 230 ? 23.062 40.484 2.486 1.00 14.19 342 PHE A O 1
ATOM 1344 N N . VAL A 1 231 ? 23.421 38.583 3.638 1.00 14.62 343 VAL A N 1
ATOM 1345 C CA . VAL A 1 231 ? 24.769 38.958 4.056 1.00 14.95 343 VAL A CA 1
ATOM 1346 C C . VAL A 1 231 ? 25.768 38.116 3.270 1.00 15.63 343 VAL A C 1
ATOM 1347 O O . VAL A 1 231 ? 25.577 36.908 3.112 1.00 16.12 343 VAL A O 1
ATOM 1351 N N . TYR A 1 232 ? 26.825 38.757 2.779 1.00 15.97 344 TYR A N 1
ATOM 1352 C CA . TYR A 1 232 ? 27.848 38.067 1.999 1.00 15.95 344 TYR A CA 1
ATOM 1353 C C . TYR A 1 232 ? 29.270 38.399 2.417 1.00 17.67 344 TYR A C 1
ATOM 1354 O O . TYR A 1 232 ? 29.533 39.415 3.059 1.00 17.05 344 TYR A O 1
ATOM 1363 N N . GLN A 1 233 ? 30.185 37.524 2.014 1.00 17.67 345 GLN A N 1
ATOM 1364 C CA . GLN A 1 233 ? 31.607 37.705 2.251 1.00 20.43 345 GLN A CA 1
ATOM 1365 C C . GLN A 1 233 ? 32.164 37.743 0.829 1.00 19.79 345 GLN A C 1
ATOM 1366 O O . GLN A 1 233 ? 31.684 37.020 -0.041 1.00 19.74 345 GLN A O 1
ATOM 1372 N N . ILE A 1 234 ? 33.157 38.591 0.590 1.00 19.76 346 ILE A N 1
ATOM 1373 C CA . ILE A 1 234 ? 33.737 38.742 -0.743 1.00 21.14 346 ILE A CA 1
ATOM 1374 C C . ILE A 1 234 ? 34.120 37.466 -1.490 1.00 22.11 346 ILE A C 1
ATOM 1375 O O . ILE A 1 234 ? 33.877 37.359 -2.692 1.00 22.43 346 ILE A O 1
ATOM 1380 N N . THR A 1 235 ? 34.708 36.501 -0.791 1.00 23.20 347 THR A N 1
ATOM 1381 C CA . THR A 1 235 ? 35.149 35.264 -1.434 1.00 24.95 347 THR A CA 1
ATOM 1382 C C . THR A 1 235 ? 34.103 34.164 -1.604 1.00 25.88 347 THR A C 1
ATOM 1383 O O . THR A 1 235 ? 34.407 33.113 -2.171 1.00 27.09 347 THR A O 1
ATOM 1387 N N . GLU A 1 236 ? 32.880 34.389 -1.132 1.00 25.55 348 GLU A N 1
ATOM 1388 C CA . GLU A 1 236 ? 31.845 33.366 -1.252 1.00 26.42 348 GLU A CA 1
ATOM 1389 C C . GLU A 1 236 ? 30.574 33.831 -1.951 1.00 25.66 348 GLU A C 1
ATOM 1390 O O . GLU A 1 236 ? 30.052 34.905 -1.662 1.00 24.19 348 GLU A O 1
ATOM 1396 N N . LYS A 1 237 ? 30.075 33.002 -2.864 1.00 25.17 349 LYS A N 1
ATOM 1397 C CA . LYS A 1 237 ? 28.862 33.314 -3.610 1.00 26.22 349 LYS A CA 1
ATOM 1398 C C . LYS A 1 237 ? 27.617 33.021 -2.780 1.00 25.34 349 LYS A C 1
ATOM 1399 O O . LYS A 1 237 ? 26.567 33.634 -2.979 1.00 26.24 349 LYS A O 1
ATOM 1405 N N . THR A 1 238 ? 27.741 32.080 -1.850 1.00 24.80 350 THR A N 1
ATOM 1406 C CA . THR A 1 238 ? 26.629 31.705 -0.983 1.00 24.48 350 THR A CA 1
ATOM 1407 C C . THR A 1 238 ? 26.550 32.655 0.210 1.00 21.97 350 THR A C 1
ATOM 1408 O O . THR A 1 238 ? 27.553 32.911 0.874 1.00 21.54 350 THR A O 1
ATOM 1412 N N . PRO A 1 239 ? 25.353 33.194 0.494 1.00 21.35 351 PRO A N 1
ATOM 1413 C CA . PRO A 1 239 ? 25.188 34.114 1.624 1.00 21.10 351 PRO A CA 1
ATOM 1414 C C . PRO A 1 239 ? 25.681 33.490 2.927 1.00 20.61 351 PRO A C 1
ATOM 1415 O O . PRO A 1 239 ? 25.466 32.302 3.170 1.00 21.11 351 PRO A O 1
ATOM 1419 N N . THR A 1 240 ? 26.344 34.289 3.756 1.00 19.11 352 THR A N 1
ATOM 1420 C CA . THR A 1 240 ? 26.840 33.805 5.040 1.00 19.59 352 THR A CA 1
ATOM 1421 C C . THR A 1 240 ? 25.705 33.863 6.058 1.00 20.26 352 THR A C 1
ATOM 1422 O O . THR A 1 240 ? 25.777 33.252 7.126 1.00 21.27 352 THR A O 1
ATOM 1426 N N . GLY A 1 241 ? 24.659 34.606 5.715 1.00 19.86 353 GLY A N 1
ATOM 1427 C CA . GLY A 1 241 ? 23.517 34.737 6.600 1.00 19.48 353 GLY A CA 1
ATOM 1428 C C . GLY A 1 241 ? 22.385 35.515 5.959 1.00 19.67 353 GLY A C 1
ATOM 1429 O O . GLY A 1 241 ? 22.549 36.114 4.895 1.00 18.46 353 GLY A O 1
ATOM 1430 N N . LYS A 1 242 ? 21.226 35.496 6.604 1.00 18.29 354 LYS A N 1
ATOM 1431 C CA . LYS A 1 242 ? 20.065 36.209 6.100 1.00 18.55 354 LYS A CA 1
ATOM 1432 C C . LYS A 1 242 ? 19.356 36.895 7.259 1.00 18.23 354 LYS A C 1
ATOM 1433 O O . LYS A 1 242 ? 19.067 36.274 8.285 1.00 18.85 354 LYS A O 1
ATOM 1439 N N . LEU A 1 243 ? 19.103 38.189 7.094 1.00 15.49 355 LEU A N 1
ATOM 1440 C CA . LEU A 1 243 ? 18.430 38.983 8.109 1.00 14.96 355 LEU A CA 1
ATOM 1441 C C . LEU A 1 243 ? 16.957 39.053 7.718 1.00 14.16 355 LEU A C 1
ATOM 1442 O O . LEU A 1 243 ? 16.587 39.734 6.762 1.00 14.38 355 LEU A O 1
ATOM 1447 N N . ILE A 1 244 ? 16.126 38.326 8.459 1.00 15.44 356 ILE A N 1
ATOM 1448 C CA . ILE A 1 244 ? 14.696 38.265 8.179 1.00 15.85 356 ILE A CA 1
ATOM 1449 C C . ILE A 1 244 ? 13.879 39.102 9.154 1.00 15.02 356 ILE A C 1
ATOM 1450 O O . ILE A 1 244 ? 14.069 39.019 10.366 1.00 15.71 356 ILE A O 1
ATOM 1455 N N . GLY A 1 245 ? 12.967 39.902 8.614 1.00 14.58 357 GLY A N 1
ATOM 1456 C CA . GLY A 1 245 ? 12.135 40.742 9.459 1.00 15.93 357 GLY A CA 1
ATOM 1457 C C . GLY A 1 245 ? 11.250 41.707 8.691 1.00 15.73 357 GLY A C 1
ATOM 1458 O O . GLY A 1 245 ? 10.059 41.821 8.976 1.00 15.11 357 GLY A O 1
ATOM 1459 N N . HIS A 1 246 ? 11.820 42.411 7.718 1.00 14.70 358 HIS A N 1
ATOM 1460 C CA . HIS A 1 246 ? 11.042 43.364 6.930 1.00 14.23 358 HIS A CA 1
ATOM 1461 C C . HIS A 1 246 ? 10.010 42.686 6.034 1.00 15.81 358 HIS A C 1
ATOM 1462 O O . HIS A 1 246 ? 10.200 41.544 5.608 1.00 17.25 358 HIS A O 1
ATOM 1469 N N . HIS A 1 247 ? 8.921 43.397 5.752 1.00 16.85 359 HIS A N 1
ATOM 1470 C CA . HIS A 1 247 ? 7.853 42.863 4.912 1.00 20.19 359 HIS A CA 1
ATOM 1471 C C . HIS A 1 247 ? 7.705 43.639 3.608 1.00 19.89 359 HIS A C 1
ATOM 1472 O O . HIS A 1 247 ? 6.693 43.518 2.917 1.00 21.94 359 HIS A O 1
ATOM 1479 N N . GLY A 1 248 ? 8.710 44.439 3.271 1.00 17.78 360 GLY A N 1
ATOM 1480 C CA . GLY A 1 248 ? 8.649 45.212 2.046 1.00 15.57 360 GLY A CA 1
ATOM 1481 C C . GLY A 1 248 ? 10.040 45.549 1.545 1.00 14.92 360 GLY A C 1
ATOM 1482 O O . GLY A 1 248 ? 11.019 45.268 2.235 1.00 14.12 360 GLY A O 1
ATOM 1483 N N . PRO A 1 249 ? 10.162 46.149 0.350 1.00 14.46 361 PRO A N 1
ATOM 1484 C CA . PRO A 1 249 ? 11.465 46.512 -0.216 1.00 13.80 361 PRO A CA 1
ATOM 1485 C C . PRO A 1 249 ? 12.350 47.290 0.757 1.00 13.67 361 PRO A C 1
ATOM 1486 O O . PRO A 1 249 ? 11.860 48.067 1.581 1.00 13.68 361 PRO A O 1
ATOM 1490 N N . ILE A 1 250 ? 13.657 47.073 0.649 1.00 11.80 362 ILE A N 1
ATOM 1491 C CA . ILE A 1 250 ? 14.632 47.730 1.511 1.00 10.75 362 ILE A CA 1
ATOM 1492 C C . ILE A 1 250 ? 15.049 49.062 0.893 1.00 10.90 362 ILE A C 1
ATOM 1493 O O . ILE A 1 250 ? 15.631 49.100 -0.190 1.00 12.52 362 ILE A O 1
ATOM 1498 N N . SER A 1 251 ? 14.754 50.151 1.595 1.00 10.00 363 SER A N 1
ATOM 1499 C CA . SER A 1 251 ? 15.054 51.494 1.105 1.00 10.38 363 SER A CA 1
ATOM 1500 C C . SER A 1 251 ? 16.358 52.086 1.627 1.00 11.10 363 SER A C 1
ATOM 1501 O O . SER A 1 251 ? 16.929 52.982 1.003 1.00 12.30 363 SER A O 1
ATOM 1504 N N . VAL A 1 252 ? 16.827 51.588 2.766 1.00 10.14 364 VAL A N 1
ATOM 1505 C CA . VAL A 1 252 ? 18.048 52.109 3.370 1.00 10.43 364 VAL A CA 1
ATOM 1506 C C . VAL A 1 252 ? 18.846 51.030 4.086 1.00 8.70 364 VAL A C 1
ATOM 1507 O O . VAL A 1 252 ? 18.280 50.185 4.772 1.00 8.91 364 VAL A O 1
ATOM 1511 N N . LEU A 1 253 ? 20.164 51.079 3.922 1.00 9.61 365 LEU A N 1
ATOM 1512 C CA . LEU A 1 253 ? 21.077 50.167 4.605 1.00 8.68 365 LEU A CA 1
ATOM 1513 C C . LEU A 1 253 ? 22.281 51.017 5.003 1.00 9.53 365 LEU A C 1
ATOM 1514 O O . LEU A 1 253 ? 23.018 51.507 4.146 1.00 11.11 365 LEU A O 1
ATOM 1519 N N . GLU A 1 254 ? 22.447 51.207 6.309 1.00 9.15 366 GLU A N 1
ATOM 1520 C CA . GLU A 1 254 ? 23.534 52.013 6.859 1.00 9.93 366 GLU A CA 1
ATOM 1521 C C . GLU A 1 254 ? 24.215 51.307 8.021 1.00 10.01 366 GLU A C 1
ATOM 1522 O O . GLU A 1 254 ? 23.596 51.048 9.059 1.00 9.55 366 GLU A O 1
ATOM 1528 N N . PHE A 1 255 ? 25.496 51.003 7.850 1.00 9.61 367 PHE A N 1
ATOM 1529 C CA . PHE A 1 255 ? 26.257 50.330 8.891 1.00 10.86 367 PHE A CA 1
ATOM 1530 C C . PHE A 1 255 ? 27.056 51.335 9.713 1.00 11.15 367 PHE A C 1
ATOM 1531 O O . PHE A 1 255 ? 27.672 52.251 9.165 1.00 12.82 367 PHE A O 1
ATOM 1539 N N . ASN A 1 256 ? 27.032 51.157 11.029 1.00 11.29 368 ASN A N 1
ATOM 1540 C CA . ASN A 1 256 ? 27.765 52.014 11.956 1.00 12.79 368 ASN A CA 1
ATOM 1541 C C . ASN A 1 256 ? 29.003 51.203 12.352 1.00 13.61 368 ASN A C 1
ATOM 1542 O O . ASN A 1 256 ? 28.900 50.185 13.036 1.00 12.60 368 ASN A O 1
ATOM 1547 N N . ASP A 1 257 ? 30.171 51.657 11.905 1.00 15.32 369 ASP A N 1
ATOM 1548 C CA . ASP A 1 257 ? 31.416 50.943 12.165 1.00 18.29 369 ASP A CA 1
ATOM 1549 C C . ASP A 1 257 ? 31.936 51.036 13.594 1.00 19.99 369 ASP A C 1
ATOM 1550 O O . ASP A 1 257 ? 32.924 50.385 13.936 1.00 20.18 369 ASP A O 1
ATOM 1555 N N . THR A 1 258 ? 31.284 51.839 14.428 1.00 17.72 370 THR A N 1
ATOM 1556 C CA . THR A 1 258 ? 31.706 51.959 15.819 1.00 17.68 370 THR A CA 1
ATOM 1557 C C . THR A 1 258 ? 30.936 50.981 16.699 1.00 17.45 370 THR A C 1
ATOM 1558 O O . THR A 1 258 ? 31.544 50.209 17.440 1.00 18.24 370 THR A O 1
ATOM 1562 N N . ASN A 1 259 ? 29.606 51.003 16.625 1.00 15.72 371 ASN A N 1
ATOM 1563 C CA . ASN A 1 259 ? 28.811 50.084 17.432 1.00 15.15 371 ASN A CA 1
ATOM 1564 C C . ASN A 1 259 ? 28.566 48.753 16.712 1.00 14.54 371 ASN A C 1
ATOM 1565 O O . ASN A 1 259 ? 27.971 47.834 17.273 1.00 14.84 371 ASN A O 1
ATOM 1570 N N . LYS A 1 260 ? 29.041 48.661 15.471 1.00 13.70 372 LYS A N 1
ATOM 1571 C CA . LYS A 1 260 ? 28.911 47.456 14.651 1.00 13.79 372 LYS A CA 1
ATOM 1572 C C . LYS A 1 260 ? 27.474 47.006 14.407 1.00 14.09 372 LYS A C 1
ATOM 1573 O O . LYS A 1 260 ? 27.186 45.810 14.331 1.00 15.03 372 LYS A O 1
ATOM 1579 N N . LEU A 1 261 ? 26.570 47.970 14.281 1.00 11.16 373 LEU A N 1
ATOM 1580 C CA . LEU A 1 261 ? 25.171 47.657 14.034 1.00 10.21 373 LEU A CA 1
ATOM 1581 C C . LEU A 1 261 ? 24.742 48.148 12.663 1.00 10.39 373 LEU A C 1
ATOM 1582 O O . LEU A 1 261 ? 25.231 49.165 12.174 1.00 9.72 373 LEU A O 1
ATOM 1587 N N . LEU A 1 262 ? 23.825 47.408 12.052 1.00 8.72 374 LEU A N 1
ATOM 1588 C CA . LEU A 1 262 ? 23.289 47.759 10.746 1.00 9.38 374 LEU A CA 1
ATOM 1589 C C . LEU A 1 262 ? 21.898 48.346 10.914 1.00 9.57 374 LEU A C 1
ATOM 1590 O O . LEU A 1 262 ? 21.056 47.773 11.605 1.00 10.21 374 LEU A O 1
ATOM 1595 N N . LEU A 1 263 ? 21.669 49.497 10.291 1.00 9.26 375 LEU A N 1
ATOM 1596 C CA . LEU A 1 263 ? 20.366 50.147 10.317 1.00 9.06 375 LEU A CA 1
ATOM 1597 C C . LEU A 1 263 ? 19.722 49.887 8.962 1.00 8.45 375 LEU A C 1
ATOM 1598 O O . LEU A 1 263 ? 20.359 50.077 7.925 1.00 8.57 375 LEU A O 1
ATOM 1603 N N . SER A 1 264 ? 18.476 49.422 8.962 1.00 7.35 376 SER A N 1
ATOM 1604 C CA . SER A 1 264 ? 17.770 49.200 7.707 1.00 7.68 376 SER A CA 1
ATOM 1605 C C . SER A 1 264 ? 16.416 49.900 7.768 1.00 9.08 376 SER A C 1
ATOM 1606 O O . SER A 1 264 ? 15.846 50.074 8.845 1.00 9.61 376 SER A O 1
ATOM 1609 N N . ALA A 1 265 ? 15.931 50.342 6.613 1.00 9.20 377 ALA A N 1
ATOM 1610 C CA . ALA A 1 265 ? 14.622 50.985 6.527 1.00 10.15 377 ALA A CA 1
ATOM 1611 C C . ALA A 1 265 ? 13.904 50.281 5.391 1.00 11.65 377 ALA A C 1
ATOM 1612 O O . ALA A 1 265 ? 14.541 49.787 4.454 1.00 10.34 377 ALA A O 1
ATOM 1614 N N . SER A 1 266 ? 12.580 50.238 5.461 1.00 12.13 378 SER A N 1
ATOM 1615 C CA . SER A 1 266 ? 11.810 49.541 4.443 1.00 13.22 378 SER A CA 1
ATOM 1616 C C . SER A 1 266 ? 10.527 50.254 4.044 1.00 15.23 378 SER A C 1
ATOM 1617 O O . SER A 1 266 ? 10.054 51.155 4.741 1.00 15.91 378 SER A O 1
ATOM 1620 N N . ASP A 1 267 ? 9.977 49.845 2.905 1.00 16.25 379 ASP A N 1
ATOM 1621 C CA . ASP A 1 267 ? 8.723 50.404 2.426 1.00 17.04 379 ASP A CA 1
ATOM 1622 C C . ASP A 1 267 ? 7.644 50.002 3.424 1.00 18.15 379 ASP A C 1
ATOM 1623 O O . ASP A 1 267 ? 6.562 50.594 3.442 1.00 19.04 379 ASP A O 1
ATOM 1628 N N . ASP A 1 268 ? 7.938 49.000 4.254 1.00 16.21 380 ASP A N 1
ATOM 1629 C CA . ASP A 1 268 ? 6.968 48.534 5.241 1.00 17.00 380 ASP A CA 1
ATOM 1630 C C . ASP A 1 268 ? 6.756 49.521 6.382 1.00 16.07 380 ASP A C 1
ATOM 1631 O O . ASP A 1 268 ? 5.998 49.248 7.314 1.00 18.62 380 ASP A O 1
ATOM 1636 N N . GLY A 1 269 ? 7.417 50.672 6.292 1.00 15.30 381 GLY A N 1
ATOM 1637 C CA . GLY A 1 269 ? 7.263 51.709 7.297 1.00 14.37 381 GLY A CA 1
ATOM 1638 C C . GLY A 1 269 ? 8.018 51.534 8.600 1.00 14.10 381 GLY A C 1
ATOM 1639 O O . GLY A 1 269 ? 7.756 52.251 9.566 1.00 14.42 381 GLY A O 1
ATOM 1640 N N . THR A 1 270 ? 8.962 50.601 8.636 1.00 13.47 382 THR A N 1
ATOM 1641 C CA . THR A 1 270 ? 9.720 50.378 9.859 1.00 12.05 382 THR A CA 1
ATOM 1642 C C . THR A 1 270 ? 11.221 50.466 9.665 1.00 11.01 382 THR A C 1
ATOM 1643 O O . THR A 1 270 ? 11.732 50.379 8.546 1.00 10.77 382 THR A O 1
ATOM 1647 N N . LEU A 1 271 ? 11.907 50.655 10.784 1.00 9.91 383 LEU A N 1
ATOM 1648 C CA . LEU A 1 271 ? 13.359 50.668 10.817 1.00 8.74 383 LEU A CA 1
ATOM 1649 C C . LEU A 1 271 ? 13.727 49.457 11.648 1.00 9.96 383 LEU A C 1
ATOM 1650 O O . LEU A 1 271 ? 13.023 49.115 12.599 1.00 10.58 383 LEU A O 1
ATOM 1655 N N . ARG A 1 272 ? 14.813 48.795 11.285 1.00 8.75 384 ARG A N 1
ATOM 1656 C CA . ARG A 1 272 ? 15.289 47.673 12.075 1.00 9.19 384 ARG A CA 1
ATOM 1657 C C . ARG A 1 272 ? 16.778 47.882 12.323 1.00 9.86 384 ARG A C 1
ATOM 1658 O O . ARG A 1 272 ? 17.476 48.503 11.514 1.00 9.87 384 ARG A O 1
ATOM 1666 N N . ILE A 1 273 ? 17.243 47.400 13.470 1.00 9.32 385 ILE A N 1
ATOM 1667 C CA . ILE A 1 273 ? 18.648 47.501 13.858 1.00 9.81 385 ILE A CA 1
ATOM 1668 C C . ILE A 1 273 ? 19.121 46.059 13.974 1.00 9.62 385 ILE A C 1
ATOM 1669 O O . ILE A 1 273 ? 18.491 45.253 14.663 1.00 10.81 385 ILE A O 1
ATOM 1674 N N . TRP A 1 274 ? 20.220 45.725 13.304 1.00 9.54 386 TRP A N 1
ATOM 1675 C CA . TRP A 1 274 ? 20.721 44.352 13.328 1.00 10.30 386 TRP A CA 1
ATOM 1676 C C . TRP A 1 274 ? 22.104 44.207 13.933 1.00 10.71 386 TRP A C 1
ATOM 1677 O O . TRP A 1 274 ? 23.020 44.974 13.620 1.00 9.54 386 TRP A O 1
ATOM 1688 N N . HIS A 1 275 ? 22.244 43.203 14.793 1.00 11.46 387 HIS A N 1
ATOM 1689 C CA . HIS A 1 275 ? 23.512 42.898 15.444 1.00 13.65 387 HIS A CA 1
ATOM 1690 C C . HIS A 1 275 ? 24.047 41.560 14.945 1.00 14.33 387 HIS A C 1
ATOM 1691 O O . HIS A 1 275 ? 25.230 41.436 14.628 1.00 16.19 387 HIS A O 1
ATOM 1698 N N . GLY A 1 276 ? 23.169 40.563 14.891 1.00 14.24 388 GLY A N 1
ATOM 1699 C CA . GLY A 1 276 ? 23.562 39.236 14.446 1.00 15.19 388 GLY A CA 1
ATOM 1700 C C . GLY A 1 276 ? 23.809 39.148 12.955 1.00 17.58 388 GLY A C 1
ATOM 1701 O O . GLY A 1 276 ? 23.224 39.899 12.176 1.00 18.13 388 GLY A O 1
ATOM 1702 N N . GLY A 1 277 ? 24.677 38.226 12.555 1.00 17.56 389 GLY A N 1
ATOM 1703 C CA . GLY A 1 277 ? 24.981 38.063 11.143 1.00 19.08 389 GLY A CA 1
ATOM 1704 C C . GLY A 1 277 ? 23.959 37.169 10.474 1.00 19.54 389 GLY A C 1
ATOM 1705 O O . GLY A 1 277 ? 24.056 36.857 9.286 1.00 20.79 389 GLY A O 1
ATOM 1706 N N . ASN A 1 278 ? 22.966 36.757 11.249 1.00 20.73 390 ASN A N 1
ATOM 1707 C CA . ASN A 1 278 ? 21.908 35.893 10.755 1.00 22.39 390 ASN A CA 1
ATOM 1708 C C . ASN A 1 278 ? 20.801 35.834 11.802 1.00 22.48 390 ASN A C 1
ATOM 1709 O O . ASN A 1 278 ? 21.072 35.844 13.000 1.00 24.98 390 ASN A O 1
ATOM 1714 N N . GLY A 1 279 ? 19.554 35.802 11.350 1.00 22.53 391 GLY A N 1
ATOM 1715 C CA . GLY A 1 279 ? 18.450 35.736 12.289 1.00 22.04 391 GLY A CA 1
ATOM 1716 C C . GLY A 1 279 ? 17.606 36.993 12.394 1.00 21.33 391 GLY A C 1
ATOM 1717 O O . GLY A 1 279 ? 17.457 37.741 11.426 1.00 22.41 391 GLY A O 1
ATOM 1718 N N . ASN A 1 280 ? 17.060 37.221 13.586 1.00 21.23 392 ASN A N 1
ATOM 1719 C CA . ASN A 1 280 ? 16.192 38.366 13.855 1.00 20.84 392 ASN A CA 1
ATOM 1720 C C . ASN A 1 280 ? 16.938 39.653 14.183 1.00 18.91 392 ASN A C 1
ATOM 1721 O O . ASN A 1 280 ? 18.142 39.643 14.437 1.00 19.75 392 ASN A O 1
ATOM 1726 N N . SER A 1 281 ? 16.204 40.762 14.188 1.00 15.13 393 SER A N 1
ATOM 1727 C CA . SER A 1 281 ? 16.792 42.058 14.486 1.00 13.41 393 SER A CA 1
ATOM 1728 C C . SER A 1 281 ? 16.826 42.355 15.981 1.00 12.40 393 SER A C 1
ATOM 1729 O O . SER A 1 281 ? 16.126 41.719 16.776 1.00 14.79 393 SER A O 1
ATOM 1732 N N . GLN A 1 282 ? 17.658 43.322 16.350 1.00 10.24 394 GLN A N 1
ATOM 1733 C CA . GLN A 1 282 ? 17.821 43.754 17.732 1.00 11.13 394 GLN A CA 1
ATOM 1734 C C . GLN A 1 282 ? 16.730 44.755 18.109 1.00 11.64 394 GLN A C 1
ATOM 1735 O O . GLN A 1 282 ? 16.221 44.742 19.230 1.00 11.79 394 GLN A O 1
ATOM 1741 N N . ASN A 1 283 ? 16.389 45.630 17.168 1.00 10.72 395 ASN A N 1
ATOM 1742 C CA . ASN A 1 283 ? 15.338 46.624 17.377 1.00 11.83 395 ASN A CA 1
ATOM 1743 C C . ASN A 1 283 ? 14.465 46.701 16.136 1.00 11.21 395 ASN A C 1
ATOM 1744 O O . ASN A 1 283 ? 14.915 46.401 15.031 1.00 10.87 395 ASN A O 1
ATOM 1749 N N . CYS A 1 284 ? 13.212 47.096 16.331 1.00 10.81 396 CYS A N 1
ATOM 1750 C CA . CYS A 1 284 ? 12.275 47.285 15.231 1.00 11.01 396 CYS A CA 1
ATOM 1751 C C . CYS A 1 284 ? 11.412 48.459 15.661 1.00 11.15 396 CYS A C 1
ATOM 1752 O O . CYS A 1 284 ? 10.683 48.371 16.652 1.00 11.37 396 CYS A O 1
ATOM 1755 N N . PHE A 1 285 ? 11.511 49.562 14.926 1.00 10.60 397 PHE A N 1
ATOM 1756 C CA . PHE A 1 285 ? 10.762 50.769 15.250 1.00 10.16 397 PHE A CA 1
ATOM 1757 C C . PHE A 1 285 ? 9.555 51.035 14.353 1.00 10.74 397 PHE A C 1
ATOM 1758 O O . PHE A 1 285 ? 9.698 51.276 13.146 1.00 10.48 397 PHE A O 1
ATOM 1766 N N . TYR A 1 286 ? 8.372 50.991 14.964 1.00 11.99 398 TYR A N 1
ATOM 1767 C CA . TYR A 1 286 ? 7.106 51.255 14.284 1.00 12.41 398 TYR A CA 1
ATOM 1768 C C . TYR A 1 286 ? 6.697 52.694 14.572 1.00 12.49 398 TYR A C 1
ATOM 1769 O O . TYR A 1 286 ? 7.005 53.235 15.632 1.00 12.76 398 TYR A O 1
ATOM 1778 N N . GLY A 1 287 ? 5.987 53.303 13.632 1.00 12.74 399 GLY A N 1
ATOM 1779 C CA . GLY A 1 287 ? 5.542 54.670 13.830 1.00 14.44 399 GLY A CA 1
ATOM 1780 C C . GLY A 1 287 ? 5.195 55.353 12.527 1.00 15.60 399 GLY A C 1
ATOM 1781 O O . GLY A 1 287 ? 4.135 55.975 12.402 1.00 16.02 399 GLY A O 1
ATOM 1782 N N . HIS A 1 288 ? 6.092 55.256 11.553 1.00 14.72 400 HIS A N 1
ATOM 1783 C CA . HIS A 1 288 ? 5.847 55.866 10.256 1.00 15.74 400 HIS A CA 1
ATOM 1784 C C . HIS A 1 288 ? 4.625 55.211 9.622 1.00 16.72 400 HIS A C 1
ATOM 1785 O O . HIS A 1 288 ? 4.456 53.994 9.696 1.00 17.58 400 HIS A O 1
ATOM 1792 N N . SER A 1 289 ? 3.771 56.025 9.009 1.00 17.30 401 SER A N 1
ATOM 1793 C CA . SER A 1 289 ? 2.554 55.521 8.385 1.00 18.43 401 SER A CA 1
ATOM 1794 C C . SER A 1 289 ? 2.706 55.277 6.890 1.00 18.97 401 SER A C 1
ATOM 1795 O O . SER A 1 289 ? 1.789 54.779 6.236 1.00 20.62 401 SER A O 1
ATOM 1798 N N . GLN A 1 290 ? 3.864 55.639 6.348 1.00 18.08 402 GLN A N 1
ATOM 1799 C CA . GLN A 1 290 ? 4.139 55.436 4.933 1.00 18.58 402 GLN A CA 1
ATOM 1800 C C .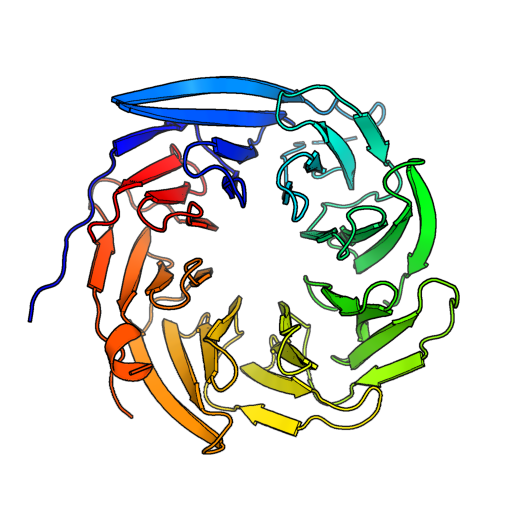 GLN A 1 290 ? 5.606 55.055 4.772 1.00 18.04 402 GLN A C 1
ATOM 1801 O O . GLN A 1 290 ? 6.363 55.053 5.742 1.00 17.62 402 GLN A O 1
ATOM 1807 N N . SER A 1 291 ? 5.997 54.734 3.544 1.00 18.05 403 SER A N 1
ATOM 1808 C CA . SER A 1 291 ? 7.365 54.332 3.246 1.00 17.61 403 SER A CA 1
ATOM 1809 C C . SER A 1 291 ? 8.416 55.292 3.784 1.00 16.40 403 SER A C 1
ATOM 1810 O O . SER A 1 291 ? 8.245 56.512 3.745 1.00 15.72 403 SER A O 1
ATOM 1813 N N . ILE A 1 292 ? 9.506 54.727 4.289 1.00 1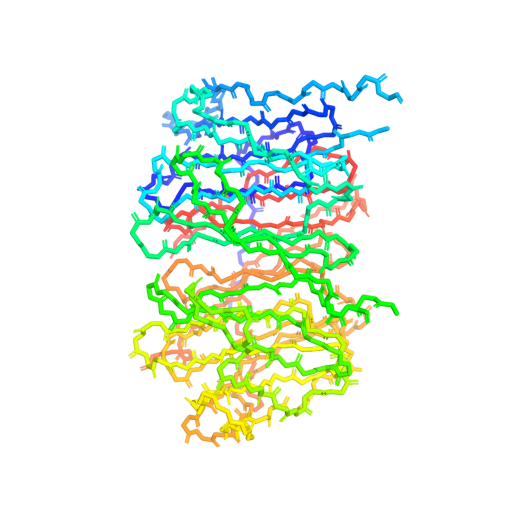4.69 404 ILE A N 1
ATOM 1814 C CA . ILE A 1 292 ? 10.609 55.521 4.806 1.00 14.56 404 ILE A CA 1
ATOM 1815 C C . ILE A 1 292 ? 11.550 55.786 3.636 1.00 14.32 404 ILE A C 1
ATOM 1816 O O . ILE A 1 292 ? 12.037 54.852 2.995 1.00 17.32 404 ILE A O 1
ATOM 1821 N N . VAL A 1 293 ? 11.808 57.059 3.356 1.00 12.90 405 VAL A N 1
ATOM 1822 C CA . VAL A 1 293 ? 12.661 57.424 2.232 1.00 12.67 405 VAL A CA 1
ATOM 1823 C C . VAL A 1 293 ? 14.143 57.541 2.561 1.00 11.21 405 VAL A C 1
ATOM 1824 O O . VAL A 1 293 ? 14.989 57.290 1.703 1.00 12.48 405 VAL A O 1
ATOM 1828 N N . SER A 1 294 ? 14.461 57.912 3.798 1.00 9.62 406 SER A N 1
ATOM 1829 C CA . SER A 1 294 ? 15.854 58.050 4.213 1.00 9.73 406 SER A CA 1
ATOM 1830 C C . SER A 1 294 ? 15.979 57.787 5.707 1.00 9.26 406 SER A C 1
ATOM 1831 O O . SER A 1 294 ? 15.030 57.995 6.460 1.00 9.22 406 SER A O 1
ATOM 1834 N N . ALA A 1 295 ? 17.154 57.328 6.128 1.00 9.79 407 ALA A N 1
ATOM 1835 C CA . ALA A 1 295 ? 17.430 57.074 7.538 1.00 9.77 407 ALA A CA 1
ATOM 1836 C C . ALA A 1 295 ? 18.935 57.119 7.755 1.00 9.77 407 ALA A C 1
ATOM 1837 O O . ALA A 1 295 ? 19.710 56.720 6.883 1.00 10.97 407 ALA A O 1
ATOM 1839 N N . SER A 1 296 ? 19.342 57.607 8.921 1.00 10.14 408 SER A N 1
ATOM 1840 C CA . SER A 1 296 ? 20.755 57.731 9.254 1.00 10.07 408 SER A CA 1
ATOM 1841 C C . SER A 1 296 ? 21.018 57.489 10.725 1.00 10.05 408 SER A C 1
ATOM 1842 O O . SER A 1 296 ? 20.127 57.613 11.568 1.00 9.93 408 SER A O 1
ATOM 1845 N N . TRP A 1 297 ? 22.266 57.158 11.026 1.00 9.95 409 TRP A N 1
ATOM 1846 C CA . TRP A 1 297 ? 22.683 56.989 12.399 1.00 9.84 409 TRP A CA 1
ATOM 1847 C C . TRP A 1 297 ? 22.919 58.390 12.938 1.00 11.15 409 TRP A C 1
ATOM 1848 O O . TRP A 1 297 ? 23.357 59.282 12.207 1.00 12.04 409 TRP A O 1
ATOM 1859 N N . VAL A 1 298 ? 22.601 58.583 14.210 1.00 11.09 410 VAL A N 1
ATOM 1860 C CA . VAL A 1 298 ? 22.835 59.854 14.882 1.00 10.88 410 VAL A CA 1
ATOM 1861 C C . VAL A 1 298 ? 23.686 59.400 16.057 1.00 11.60 410 VAL A C 1
ATOM 1862 O O . VAL A 1 298 ? 23.174 59.008 17.107 1.00 11.88 410 VAL A O 1
ATOM 1866 N N . GLY A 1 299 ? 24.998 59.430 15.866 1.00 12.35 411 GLY A N 1
ATOM 1867 C CA . GLY A 1 299 ? 25.876 58.952 16.914 1.00 13.09 411 GLY A CA 1
ATOM 1868 C C . GLY A 1 299 ? 25.763 57.438 16.931 1.00 13.83 411 GLY A C 1
ATOM 1869 O O . GLY A 1 299 ? 25.483 56.815 15.900 1.00 14.56 411 GLY A O 1
ATOM 1870 N N . ASP A 1 300 ? 25.944 56.840 18.102 1.00 12.65 412 ASP A N 1
ATOM 1871 C CA . ASP A 1 300 ? 25.888 55.391 18.234 1.00 12.80 412 ASP A CA 1
ATOM 1872 C C . ASP A 1 300 ? 24.651 54.867 18.956 1.00 13.28 412 ASP A C 1
ATOM 1873 O O . ASP A 1 300 ? 24.410 53.662 18.960 1.00 13.74 412 ASP A O 1
ATOM 1878 N N . ASP A 1 301 ? 23.871 55.758 19.559 1.00 13.01 413 ASP A N 1
ATOM 1879 C CA . ASP A 1 301 ? 22.700 55.333 20.322 1.00 14.32 413 ASP A CA 1
ATOM 1880 C C . ASP A 1 301 ? 21.358 55.778 19.761 1.00 12.99 413 ASP A C 1
ATOM 1881 O O . ASP A 1 301 ? 20.321 55.519 20.369 1.00 12.56 413 ASP A O 1
ATOM 1886 N N . LYS A 1 302 ? 21.368 56.445 18.613 1.00 12.09 414 LYS A N 1
ATOM 1887 C CA . LYS A 1 302 ? 20.125 56.920 18.018 1.00 10.86 414 LYS A CA 1
ATOM 1888 C C . LYS A 1 302 ? 20.151 56.808 16.501 1.00 10.59 414 LYS A C 1
ATOM 1889 O O . LYS A 1 302 ? 21.216 56.729 15.894 1.00 10.63 414 LYS A O 1
ATOM 1895 N N . VAL A 1 303 ? 18.964 56.787 15.903 1.00 10.22 415 VAL A N 1
ATOM 1896 C CA . VAL A 1 303 ? 18.823 56.766 14.453 1.00 9.50 415 VAL A CA 1
ATOM 1897 C C . VAL A 1 303 ? 17.697 57.737 14.133 1.00 9.81 415 VAL A C 1
ATOM 1898 O O . VAL A 1 303 ? 16.831 57.996 14.971 1.00 10.03 415 VAL A O 1
ATOM 1902 N N . ILE A 1 304 ? 17.733 58.303 12.935 1.00 8.92 416 ILE A N 1
ATOM 1903 C CA . ILE A 1 304 ? 16.717 59.258 12.525 1.00 10.22 416 ILE A CA 1
ATOM 1904 C C . ILE A 1 304 ? 16.205 58.850 11.155 1.00 9.12 416 ILE A C 1
ATOM 1905 O O . ILE A 1 304 ? 16.957 58.336 10.324 1.00 10.63 416 ILE A O 1
ATOM 1910 N N . SER A 1 305 ? 14.914 59.057 10.932 1.00 9.30 417 SER A N 1
ATOM 1911 C CA . SER A 1 305 ? 14.303 58.688 9.667 1.00 9.22 417 SER A CA 1
ATOM 1912 C C . SER A 1 305 ? 13.285 59.719 9.212 1.00 8.66 417 SER A C 1
ATOM 1913 O O . SER A 1 305 ? 12.782 60.503 10.014 1.00 10.33 417 SER A O 1
ATOM 1916 N N . CYS A 1 306 ? 13.009 59.734 7.914 1.00 10.11 418 CYS A N 1
ATOM 1917 C CA . CYS A 1 306 ? 11.986 60.622 7.378 1.00 10.99 418 CYS A CA 1
ATOM 1918 C C . CYS A 1 306 ? 11.174 59.795 6.394 1.00 12.05 418 CYS A C 1
ATOM 1919 O O . CYS A 1 306 ? 11.660 58.804 5.832 1.00 10.25 418 CYS A O 1
ATOM 1922 N N . SER A 1 307 ? 9.932 60.201 6.179 1.00 12.97 419 SER A N 1
ATOM 1923 C CA . SER A 1 307 ? 9.036 59.404 5.367 1.00 13.56 419 SER A CA 1
ATOM 1924 C C . SER A 1 307 ? 8.082 60.169 4.470 1.00 13.66 419 SER A C 1
ATOM 1925 O O . SER A 1 307 ? 7.963 61.392 4.549 1.00 13.67 419 SER A O 1
ATOM 1928 N N . MET A 1 308 ? 7.409 59.421 3.604 1.00 14.90 420 MET A N 1
ATOM 1929 C CA . MET A 1 308 ? 6.430 60.007 2.710 1.00 15.24 420 MET A CA 1
ATOM 1930 C C . MET A 1 308 ? 5.250 60.500 3.544 1.00 15.31 420 MET A C 1
ATOM 1931 O O . MET A 1 308 ? 4.389 61.221 3.039 1.00 16.09 420 MET A O 1
ATOM 1936 N N . ASP A 1 309 ? 5.211 60.118 4.821 1.00 14.55 421 ASP A N 1
ATOM 1937 C CA . ASP A 1 309 ? 4.132 60.565 5.697 1.00 15.36 421 ASP A CA 1
ATOM 1938 C C . ASP A 1 309 ? 4.380 61.986 6.199 1.00 15.66 421 ASP A C 1
ATOM 1939 O O . ASP A 1 309 ? 3.606 62.518 6.998 1.00 17.73 421 ASP A O 1
ATOM 1944 N N . GLY A 1 310 ? 5.466 62.594 5.724 1.00 14.04 422 GLY A N 1
ATOM 1945 C CA . GLY A 1 310 ? 5.792 63.958 6.104 1.00 13.88 422 GLY A CA 1
ATOM 1946 C C . GLY A 1 310 ? 6.434 64.174 7.462 1.00 14.52 422 GLY A C 1
ATOM 1947 O O . GLY A 1 310 ? 6.575 65.315 7.905 1.00 14.56 422 GLY A O 1
ATOM 1948 N N . SER A 1 311 ? 6.847 63.097 8.122 1.00 13.69 423 SER A N 1
ATOM 1949 C CA . SER A 1 311 ? 7.457 63.230 9.439 1.00 13.28 423 SER A CA 1
ATOM 1950 C C . SER A 1 311 ? 8.926 62.848 9.505 1.00 12.85 423 SER A C 1
ATOM 1951 O O . SER A 1 311 ? 9.431 62.082 8.680 1.00 13.09 423 SER A O 1
ATOM 1954 N N . VAL A 1 312 ? 9.598 63.417 10.497 1.00 12.82 424 VAL A N 1
ATOM 1955 C CA . VAL A 1 312 ? 10.998 63.149 10.778 1.00 11.66 424 VAL A CA 1
ATOM 1956 C C . VAL A 1 312 ? 10.947 62.586 12.189 1.00 12.29 424 VAL A C 1
ATOM 1957 O O . VAL A 1 312 ? 10.372 63.206 13.088 1.00 12.33 424 VAL A O 1
ATOM 1961 N N . ARG A 1 313 ? 11.524 61.406 12.385 1.00 11.18 425 ARG A N 1
ATOM 1962 C CA . ARG A 1 313 ? 11.496 60.777 13.695 1.00 11.31 425 ARG A CA 1
ATOM 1963 C C . ARG A 1 313 ? 12.874 60.375 14.187 1.00 10.47 425 ARG A C 1
ATOM 1964 O O . ARG A 1 313 ? 13.655 59.768 13.453 1.00 11.28 425 ARG A O 1
ATOM 1972 N N . LEU A 1 314 ? 13.162 60.736 15.434 1.00 10.05 426 LEU A N 1
ATOM 1973 C CA . LEU A 1 314 ? 14.436 60.418 16.077 1.00 9.95 426 LEU A CA 1
ATOM 1974 C C . LEU A 1 314 ? 14.143 59.307 17.078 1.00 11.38 426 LEU A C 1
ATOM 1975 O O . LEU A 1 314 ? 13.271 59.451 17.944 1.00 11.34 426 LEU A O 1
ATOM 1980 N N . TRP A 1 315 ? 14.878 58.206 16.959 1.00 10.52 427 TRP A N 1
ATOM 1981 C CA . TRP A 1 315 ? 14.666 57.038 17.806 1.00 10.70 427 TRP A CA 1
ATOM 1982 C C . TRP A 1 315 ? 15.837 56.746 18.735 1.00 10.72 427 TRP A C 1
ATOM 1983 O O . TRP A 1 315 ? 16.991 56.942 18.368 1.00 11.56 427 TRP A O 1
ATOM 1994 N N . SER A 1 316 ? 15.524 56.259 19.934 1.00 11.03 428 SER A N 1
ATOM 1995 C CA . SER A 1 316 ? 16.536 55.917 20.929 1.00 11.55 428 SER A CA 1
ATOM 1996 C C . SER A 1 316 ? 16.720 54.407 21.042 1.00 11.87 428 SER A C 1
ATOM 1997 O O . SER A 1 316 ? 15.763 53.676 21.298 1.00 11.86 428 SER A O 1
ATOM 2000 N N . LEU A 1 317 ? 17.945 53.931 20.843 1.00 11.37 429 LEU A N 1
ATOM 2001 C CA . LEU A 1 317 ? 18.210 52.502 20.976 1.00 11.14 429 LEU A CA 1
ATOM 2002 C C . LEU A 1 317 ? 18.283 52.127 22.456 1.00 13.01 429 LEU A C 1
ATOM 2003 O O . LEU A 1 317 ? 17.834 51.054 22.853 1.00 14.04 429 LEU A O 1
ATOM 2008 N N . LYS A 1 318 ? 18.832 53.024 23.272 1.00 12.70 430 LYS A N 1
ATOM 2009 C CA . LYS A 1 318 ? 18.969 52.765 24.701 1.00 13.83 430 LYS A CA 1
ATOM 2010 C C . LYS A 1 318 ? 17.632 52.640 25.416 1.00 12.99 430 LYS A C 1
ATOM 2011 O O . LYS A 1 318 ? 17.500 51.852 26.350 1.00 13.72 430 LYS A O 1
ATOM 2017 N N . GLN A 1 319 ? 16.639 53.406 24.972 1.00 13.22 431 GLN A N 1
ATOM 2018 C CA . GLN A 1 319 ? 15.321 53.374 25.599 1.00 13.38 431 GLN A CA 1
ATOM 2019 C C . GLN A 1 319 ? 14.264 52.671 24.752 1.00 12.47 431 GLN A C 1
ATOM 2020 O O . GLN A 1 319 ? 13.113 52.537 25.179 1.00 13.43 431 GLN A O 1
ATOM 2026 N N . ASN A 1 320 ? 14.653 52.221 23.561 1.00 11.76 432 ASN A N 1
ATOM 2027 C CA . ASN A 1 320 ? 13.737 51.545 22.643 1.00 12.76 432 ASN A CA 1
ATOM 2028 C C . ASN A 1 320 ? 12.444 52.337 22.487 1.00 13.88 432 ASN A C 1
ATOM 2029 O O . ASN A 1 320 ? 11.349 51.829 22.739 1.00 14.73 432 ASN A O 1
ATOM 2034 N N . THR A 1 321 ? 12.566 53.584 22.052 1.00 13.02 433 THR A N 1
ATOM 2035 C CA . THR A 1 321 ? 11.379 54.406 21.910 1.00 14.62 433 THR A CA 1
ATOM 2036 C C . THR A 1 321 ? 11.625 55.626 21.038 1.00 14.68 433 THR A C 1
ATOM 2037 O O . THR A 1 321 ? 12.771 55.998 20.770 1.00 13.68 433 THR A O 1
ATOM 2041 N N . LEU A 1 322 ? 10.533 56.235 20.590 1.00 14.02 434 LEU A N 1
ATOM 2042 C CA . LEU A 1 322 ? 10.593 57.442 19.786 1.00 14.30 434 LEU A CA 1
ATOM 2043 C C . LEU A 1 322 ? 11.011 58.552 20.744 1.00 14.65 434 LEU A C 1
ATOM 2044 O O . LEU A 1 322 ? 10.352 58.786 21.760 1.00 16.10 434 LEU A O 1
ATOM 2049 N N . LEU A 1 323 ? 12.108 59.231 20.432 1.00 14.37 435 LEU A N 1
ATOM 2050 C CA . LEU A 1 323 ? 12.605 60.301 21.283 1.00 15.18 435 LEU A CA 1
ATOM 2051 C C . LEU A 1 323 ? 12.006 61.659 20.929 1.00 15.81 435 LEU A C 1
ATOM 2052 O O . LEU A 1 323 ? 11.697 62.461 21.812 1.00 15.84 435 LEU A O 1
ATOM 2057 N N . ALA A 1 324 ? 11.846 61.914 19.634 1.00 15.33 436 ALA A N 1
ATOM 2058 C CA . ALA A 1 324 ? 11.299 63.183 19.180 1.00 14.66 436 ALA A CA 1
ATOM 2059 C C . ALA A 1 324 ? 10.803 63.080 17.748 1.00 15.96 436 ALA A C 1
ATOM 2060 O O . ALA A 1 324 ? 11.202 62.185 17.007 1.00 14.17 436 ALA A O 1
ATOM 2062 N N . LEU A 1 325 ? 9.927 63.999 17.356 1.00 16.47 437 LEU A N 1
ATOM 2063 C CA . LEU A 1 325 ? 9.416 63.988 15.997 1.00 17.96 437 LEU A CA 1
ATOM 2064 C C . LEU A 1 325 ? 8.896 65.350 15.578 1.00 18.91 437 LEU A C 1
ATOM 2065 O O . LEU A 1 325 ? 8.496 66.167 16.411 1.00 18.19 437 LEU A O 1
ATOM 2070 N N . SER A 1 326 ? 8.924 65.583 14.273 1.00 18.04 438 SER A N 1
ATOM 2071 C CA . SER A 1 326 ? 8.431 66.821 13.688 1.00 20.17 438 SER A CA 1
ATOM 2072 C C . SER A 1 326 ? 7.709 66.418 12.418 1.00 22.21 438 SER A C 1
ATOM 2073 O O . SER A 1 326 ? 8.125 65.484 11.733 1.00 20.51 438 SER A O 1
ATOM 2076 N N . ILE A 1 327 ? 6.626 67.114 12.099 1.00 24.01 439 ILE A N 1
ATOM 2077 C CA . ILE A 1 327 ? 5.862 66.766 10.916 1.00 27.42 439 ILE A CA 1
ATOM 2078 C C . ILE A 1 327 ? 5.189 67.948 10.240 1.00 28.97 439 ILE A C 1
ATOM 2079 O O . ILE A 1 327 ? 4.816 68.926 10.886 1.00 29.81 439 ILE A O 1
ATOM 2084 N N . VAL A 1 328 ? 5.057 67.839 8.924 1.00 29.78 440 VAL A N 1
ATOM 2085 C CA . VAL A 1 328 ? 4.380 68.838 8.113 1.00 30.68 440 VAL A CA 1
ATOM 2086 C C . VAL A 1 328 ? 3.257 68.023 7.488 1.00 31.50 440 VAL A C 1
ATOM 2087 O O . VAL A 1 328 ? 3.406 67.461 6.403 1.00 31.64 440 VAL A O 1
ATOM 2091 N N . ASP A 1 329 ? 2.143 67.941 8.208 1.00 32.73 441 ASP A N 1
ATOM 2092 C CA . ASP A 1 329 ? 0.985 67.169 7.779 1.00 34.17 441 ASP A CA 1
ATOM 2093 C C . ASP A 1 329 ? 0.614 67.325 6.309 1.00 32.96 441 ASP A C 1
ATOM 2094 O O . ASP A 1 329 ? 0.466 68.439 5.804 1.00 33.07 441 ASP A O 1
ATOM 2099 N N . GLY A 1 330 ? 0.474 66.190 5.632 1.00 31.69 442 GLY A N 1
ATOM 2100 C CA . GLY A 1 330 ? 0.097 66.190 4.230 1.00 29.57 442 GLY A CA 1
ATOM 2101 C C . GLY A 1 330 ? 1.193 66.503 3.230 1.00 27.92 442 GLY A C 1
ATOM 2102 O O . GLY A 1 330 ? 0.949 66.460 2.025 1.00 28.97 442 GLY A O 1
ATOM 2103 N N . VAL A 1 331 ? 2.394 66.817 3.708 1.00 25.68 443 VAL A N 1
ATOM 2104 C CA . VAL A 1 331 ? 3.494 67.132 2.803 1.00 21.70 443 VAL A CA 1
ATOM 2105 C C . VAL A 1 331 ? 4.606 66.093 2.906 1.00 19.70 443 VAL A C 1
ATOM 2106 O O . VAL A 1 331 ? 5.410 66.114 3.837 1.00 19.05 443 VAL A O 1
ATOM 2110 N N . PRO A 1 332 ? 4.660 65.167 1.940 1.00 17.86 444 PRO A N 1
ATOM 2111 C CA . PRO A 1 332 ? 5.669 64.106 1.903 1.00 16.86 444 PRO A CA 1
ATOM 2112 C C . PRO A 1 332 ? 7.103 64.620 1.855 1.00 16.00 444 PRO A C 1
ATOM 2113 O O . PRO A 1 332 ? 7.378 65.697 1.324 1.00 14.61 444 PRO A O 1
ATOM 2117 N N . ILE A 1 333 ? 8.012 63.841 2.427 1.00 14.81 445 ILE A N 1
ATOM 2118 C CA . ILE A 1 333 ? 9.425 64.176 2.400 1.00 13.94 445 ILE A CA 1
ATOM 2119 C C . ILE A 1 333 ? 10.032 63.238 1.363 1.00 14.25 445 ILE A C 1
ATOM 2120 O O . ILE A 1 333 ? 9.766 62.032 1.381 1.00 16.06 445 ILE A O 1
ATOM 2125 N N . PHE A 1 334 ? 10.825 63.795 0.453 1.00 13.19 446 PHE A N 1
ATOM 2126 C CA . PHE A 1 334 ? 11.450 63.007 -0.605 1.00 14.44 446 PHE A CA 1
ATOM 2127 C C . PHE A 1 334 ? 12.863 62.542 -0.285 1.00 14.91 446 PHE A C 1
ATOM 2128 O O . PHE A 1 334 ? 13.343 61.563 -0.858 1.00 16.66 446 PHE A O 1
ATOM 2136 N N . ALA A 1 335 ? 13.538 63.245 0.617 1.00 13.27 447 ALA A N 1
ATOM 2137 C CA . ALA A 1 335 ? 14.900 62.872 0.981 1.00 12.92 447 ALA A CA 1
ATOM 2138 C C . ALA A 1 335 ? 15.341 63.552 2.265 1.00 11.60 447 ALA A C 1
ATOM 2139 O O . ALA A 1 335 ? 14.891 64.650 2.579 1.00 11.68 447 ALA A O 1
ATOM 2141 N N . GLY A 1 336 ? 16.218 62.875 3.001 1.00 10.65 448 GLY A N 1
ATOM 2142 C CA . GLY A 1 336 ? 16.745 63.403 4.247 1.00 9.94 448 GLY A CA 1
ATOM 2143 C C . GLY A 1 336 ? 18.226 63.080 4.321 1.00 10.52 448 GLY A C 1
ATOM 2144 O O . GLY A 1 336 ? 18.644 61.997 3.899 1.00 11.58 448 GLY A O 1
ATOM 2145 N N . ARG A 1 337 ? 19.022 64.007 4.847 1.00 9.63 449 ARG A N 1
ATOM 2146 C CA . ARG A 1 337 ? 20.469 63.814 4.953 1.00 10.05 449 ARG A CA 1
ATOM 2147 C C . ARG A 1 337 ? 20.999 64.332 6.279 1.00 10.56 449 ARG A C 1
ATOM 2148 O O . ARG A 1 337 ? 20.667 65.442 6.697 1.00 10.38 449 ARG A O 1
ATOM 2156 N N . ILE A 1 338 ? 21.836 63.536 6.934 1.00 10.85 450 ILE A N 1
ATOM 2157 C CA . ILE A 1 338 ? 22.421 63.950 8.203 1.00 11.08 450 ILE A CA 1
ATOM 2158 C C . ILE A 1 338 ? 23.750 64.646 7.919 1.00 11.07 450 ILE A C 1
ATOM 2159 O O . ILE A 1 338 ? 24.476 64.272 6.992 1.00 11.33 450 ILE A O 1
ATOM 2164 N N . SER A 1 339 ? 24.058 65.674 8.703 1.00 11.92 451 SER A N 1
ATOM 2165 C CA . SER A 1 339 ? 25.308 66.396 8.530 1.00 11.26 451 SER A CA 1
ATOM 2166 C C . SER A 1 339 ? 26.473 65.537 9.010 1.00 12.89 451 SER A C 1
ATOM 2167 O O . SER A 1 339 ? 26.287 64.557 9.730 1.00 13.51 451 SER A O 1
ATOM 2170 N N . GLN A 1 340 ? 27.673 65.921 8.599 1.00 14.00 452 GLN A N 1
ATOM 2171 C CA . GLN A 1 340 ? 28.892 65.219 8.972 1.00 18.34 452 GLN A CA 1
ATOM 2172 C C . GLN A 1 340 ? 29.042 65.089 10.486 1.00 17.98 452 GLN A C 1
ATOM 2173 O O . GLN A 1 340 ? 29.440 64.036 10.989 1.00 19.51 452 GLN A O 1
ATOM 2179 N N . ASP A 1 341 ? 28.731 66.160 11.209 1.00 17.42 453 ASP A N 1
ATOM 2180 C CA . ASP A 1 341 ? 28.869 66.149 12.660 1.00 17.82 453 ASP A CA 1
ATOM 2181 C C . ASP A 1 341 ? 27.694 65.508 13.392 1.00 17.99 453 ASP A C 1
ATOM 2182 O O . ASP A 1 341 ? 27.695 65.423 14.622 1.00 18.87 453 ASP A O 1
ATOM 2187 N N . GLY A 1 342 ? 26.703 65.055 12.627 1.00 16.14 454 GLY A N 1
ATOM 2188 C CA . GLY A 1 342 ? 25.534 64.406 13.200 1.00 16.23 454 GLY A CA 1
ATOM 2189 C C . GLY A 1 342 ? 24.638 65.286 14.052 1.00 14.70 454 GLY A C 1
ATOM 2190 O O . GLY A 1 342 ? 23.789 64.781 14.785 1.00 14.90 454 GLY A O 1
ATOM 2191 N N . GLN A 1 343 ? 24.806 66.600 13.944 1.00 14.89 455 GLN A N 1
ATOM 2192 C CA . GLN A 1 343 ? 24.019 67.540 14.738 1.00 14.97 455 GLN A CA 1
ATOM 2193 C C . GLN A 1 343 ? 22.870 68.200 13.984 1.00 13.61 455 GLN A C 1
ATOM 2194 O O . GLN A 1 343 ? 22.044 68.886 14.585 1.00 14.99 455 GLN A O 1
ATOM 2200 N N . LYS A 1 344 ? 22.818 67.999 12.672 1.00 12.10 456 LYS A N 1
ATOM 2201 C CA . LYS A 1 344 ? 21.768 68.602 11.856 1.00 11.12 456 LYS A CA 1
ATOM 2202 C C . LYS A 1 344 ? 21.218 67.603 10.850 1.00 10.49 456 LYS A C 1
ATOM 2203 O O . LYS A 1 344 ? 21.960 66.783 10.314 1.00 11.67 456 LYS A O 1
ATOM 2209 N N . TYR A 1 345 ? 19.917 67.673 10.599 1.00 10.35 457 TYR A N 1
ATOM 2210 C CA . TYR A 1 345 ? 19.276 66.775 9.643 1.00 10.51 457 TYR A CA 1
ATOM 2211 C C . TYR A 1 345 ? 18.473 67.625 8.668 1.00 10.42 457 TYR A C 1
ATOM 2212 O O . TYR A 1 345 ? 17.569 68.355 9.074 1.00 10.88 457 TYR A O 1
ATOM 2221 N N . ALA A 1 346 ? 18.810 67.531 7.386 1.00 9.90 458 ALA A N 1
ATOM 2222 C CA . ALA A 1 346 ? 18.133 68.307 6.354 1.00 10.31 458 ALA A CA 1
ATOM 2223 C C . ALA A 1 346 ? 17.187 67.434 5.548 1.00 10.22 458 ALA A C 1
ATOM 2224 O O . ALA A 1 346 ? 17.555 66.342 5.117 1.00 11.41 458 ALA A O 1
ATOM 2226 N N . VAL A 1 347 ? 15.965 67.920 5.344 1.00 9.19 459 VAL A N 1
ATOM 2227 C CA . VAL A 1 347 ? 14.972 67.176 4.581 1.00 9.80 459 VAL A CA 1
ATOM 2228 C C . VAL A 1 347 ? 14.359 68.027 3.480 1.00 11.03 459 VAL A C 1
ATOM 2229 O O . VAL A 1 347 ? 14.221 69.241 3.625 1.00 11.72 459 VAL A O 1
ATOM 2233 N N . ALA A 1 348 ? 14.005 67.383 2.374 1.00 9.73 460 ALA A N 1
ATOM 2234 C CA . ALA A 1 348 ? 13.388 68.082 1.257 1.00 10.16 460 ALA A CA 1
ATOM 2235 C C . ALA A 1 348 ? 11.936 67.647 1.157 1.00 11.83 460 ALA A C 1
ATOM 2236 O O . ALA A 1 348 ? 11.647 66.469 0.944 1.00 11.25 460 ALA A O 1
ATOM 2238 N N . PHE A 1 349 ? 11.025 68.598 1.331 1.00 10.78 461 PHE A N 1
ATOM 2239 C CA . PHE A 1 349 ? 9.604 68.305 1.244 1.00 12.40 461 PHE A CA 1
ATOM 2240 C C . PHE A 1 349 ? 9.130 68.383 -0.198 1.00 12.78 461 PHE A C 1
ATOM 2241 O O . PHE A 1 349 ? 9.748 69.042 -1.039 1.00 13.24 461 PHE A O 1
ATOM 2249 N N . MET A 1 350 ? 8.020 67.708 -0.470 1.00 14.25 462 MET A N 1
ATOM 2250 C CA . MET A 1 350 ? 7.440 67.666 -1.804 1.00 14.94 462 MET A CA 1
ATOM 2251 C C . MET A 1 350 ? 7.056 69.051 -2.319 1.00 15.98 462 MET A C 1
ATOM 2252 O O . MET A 1 350 ? 6.943 69.257 -3.526 1.00 15.73 462 MET A O 1
ATOM 2257 N N . ASP A 1 351 ? 6.858 70.001 -1.410 1.00 15.94 463 ASP A N 1
ATOM 2258 C CA . ASP A 1 351 ? 6.486 71.351 -1.823 1.00 15.78 463 ASP A CA 1
ATOM 2259 C C . ASP A 1 351 ? 7.690 72.227 -2.172 1.00 15.94 463 ASP A C 1
ATOM 2260 O O . ASP A 1 351 ? 7.545 73.430 -2.394 1.00 16.32 463 ASP A O 1
ATOM 2265 N N . GL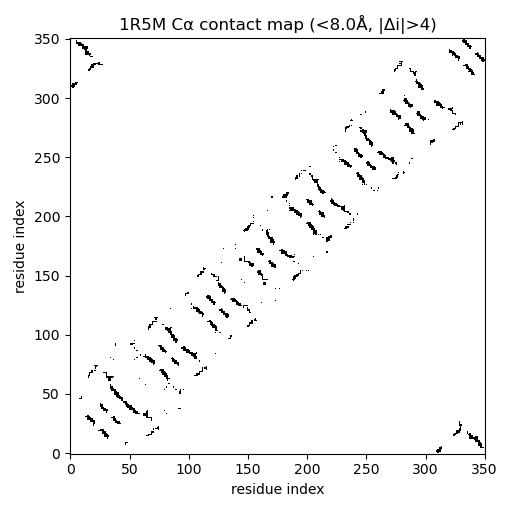Y A 1 352 ? 8.876 71.624 -2.225 1.00 14.55 464 GLY A N 1
ATOM 2266 C CA . GLY A 1 352 ? 10.074 72.374 -2.571 1.00 13.89 464 GLY A CA 1
ATOM 2267 C C . GLY A 1 352 ? 10.778 73.063 -1.416 1.00 12.11 464 GLY A C 1
ATOM 2268 O O . GLY A 1 352 ? 11.743 73.805 -1.619 1.00 12.54 464 GLY A O 1
ATOM 2269 N N . GLN A 1 353 ? 10.307 72.830 -0.198 1.00 11.80 465 GLN A N 1
ATOM 2270 C CA . GLN A 1 353 ? 10.938 73.450 0.958 1.00 11.84 465 GLN A CA 1
ATOM 2271 C C . GLN A 1 353 ? 11.940 72.513 1.611 1.00 12.30 465 GLN A C 1
ATOM 2272 O O . GLN A 1 353 ? 11.716 71.303 1.702 1.00 12.66 465 GLN A O 1
ATOM 2278 N N . VAL A 1 354 ? 13.053 73.085 2.053 1.00 11.19 466 VAL A N 1
ATOM 2279 C CA . VAL A 1 354 ? 14.082 72.323 2.742 1.00 10.93 466 VAL A CA 1
ATOM 2280 C C . VAL A 1 354 ? 14.075 72.775 4.191 1.00 11.29 466 VAL A C 1
ATOM 2281 O O . VAL A 1 354 ? 14.151 73.971 4.475 1.00 12.40 466 VAL A O 1
ATOM 2285 N N . ASN A 1 355 ? 13.957 71.819 5.104 1.00 10.09 467 ASN A N 1
ATOM 2286 C CA . ASN A 1 355 ? 13.985 72.127 6.526 1.00 10.94 467 ASN A CA 1
ATOM 2287 C C . ASN A 1 355 ? 15.246 71.515 7.102 1.00 11.37 467 ASN A C 1
ATOM 2288 O O . ASN A 1 355 ? 15.601 70.382 6.771 1.00 11.56 467 ASN A O 1
ATOM 2293 N N . VAL A 1 356 ? 15.937 72.273 7.942 1.00 10.73 468 VAL A N 1
ATOM 2294 C CA . VAL A 1 356 ? 17.124 71.766 8.607 1.00 10.82 468 VAL A CA 1
ATOM 2295 C C . VAL A 1 356 ? 16.741 71.689 10.078 1.00 10.97 468 VAL A C 1
ATOM 2296 O O . VAL A 1 356 ? 16.346 72.691 10.681 1.00 11.12 468 VAL A O 1
ATOM 2300 N N . TYR A 1 357 ? 16.825 70.488 10.638 1.00 9.88 469 TYR A N 1
ATOM 2301 C CA . TYR A 1 357 ? 16.488 70.257 12.039 1.00 11.23 469 TYR A CA 1
ATOM 2302 C C . TYR A 1 357 ? 17.744 70.186 12.895 1.00 12.40 469 TYR A C 1
ATOM 2303 O O . TYR A 1 357 ? 18.778 69.673 12.465 1.00 12.43 469 TYR A O 1
ATOM 2312 N N . ASP A 1 358 ? 17.646 70.713 14.110 1.00 12.36 470 ASP A N 1
ATOM 2313 C CA . ASP A 1 358 ? 18.771 70.737 15.030 1.00 14.51 470 ASP A CA 1
ATOM 2314 C C . ASP A 1 358 ? 18.647 69.609 16.044 1.00 14.37 470 ASP A C 1
ATOM 2315 O O . ASP A 1 358 ? 17.655 69.514 16.770 1.00 14.87 470 ASP A O 1
ATOM 2320 N N . LEU A 1 359 ? 19.663 68.754 16.081 1.00 14.32 471 LEU A N 1
ATOM 2321 C CA . LEU A 1 359 ? 19.678 67.615 16.987 1.00 15.70 471 LEU A CA 1
ATOM 2322 C C . LEU A 1 359 ? 20.623 67.838 18.164 1.00 18.72 471 LEU A C 1
ATOM 2323 O O . LEU A 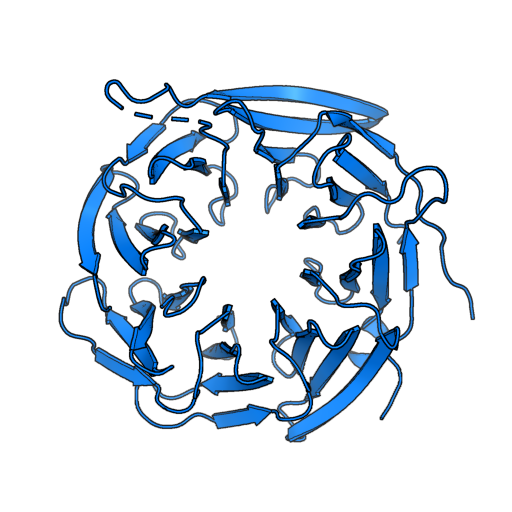1 359 ? 20.700 67.004 19.060 1.00 19.53 471 LEU A O 1
ATOM 2328 N N . LYS A 1 360 ? 21.330 68.964 18.159 1.00 20.78 472 LYS A N 1
ATOM 2329 C CA . LYS A 1 360 ? 22.300 69.276 19.207 1.00 24.39 472 LYS A CA 1
ATOM 2330 C C . LYS A 1 360 ? 21.843 69.028 20.642 1.00 25.30 472 LYS A C 1
ATOM 2331 O O . LYS A 1 360 ? 22.461 68.246 21.365 1.00 25.87 472 LYS A O 1
ATOM 2337 N N . LYS A 1 361 ? 20.773 69.692 21.063 1.00 26.26 473 LYS A N 1
ATOM 2338 C CA . LYS A 1 361 ? 20.286 69.519 22.428 1.00 27.11 473 LYS A CA 1
ATOM 2339 C C . LYS A 1 361 ? 19.805 68.096 22.680 1.00 26.58 473 LYS A C 1
ATOM 2340 O O . LYS A 1 361 ? 20.012 67.545 23.763 1.00 25.62 473 LYS A O 1
ATOM 2346 N N . LEU A 1 362 ? 19.173 67.499 21.676 1.00 24.96 474 LEU A N 1
ATOM 2347 C CA . LEU A 1 362 ? 18.681 66.135 21.799 1.00 24.27 474 LEU A CA 1
ATOM 2348 C C . LEU A 1 362 ? 19.842 65.154 21.955 1.00 24.93 474 LEU A C 1
ATOM 2349 O O . LEU A 1 362 ? 19.673 64.069 22.513 1.00 24.85 474 LEU A O 1
ATOM 2354 N N . ASN A 1 363 ? 21.020 65.542 21.470 1.00 25.54 475 ASN A N 1
ATOM 2355 C CA . ASN A 1 363 ? 22.209 64.696 21.566 1.00 26.82 475 ASN A CA 1
ATOM 2356 C C . ASN A 1 363 ? 23.053 65.006 22.796 1.00 28.97 475 ASN A C 1
ATOM 2357 O O . ASN A 1 363 ? 23.883 64.194 23.201 1.00 29.78 475 ASN A O 1
ATOM 2362 N N . SER A 1 364 ? 22.848 66.182 23.383 1.00 30.83 476 SER A N 1
ATOM 2363 C CA . SER A 1 364 ? 23.609 66.587 24.561 1.00 32.94 476 SER A CA 1
ATOM 2364 C C . SER A 1 364 ? 23.448 65.583 25.697 1.00 34.11 476 SER A C 1
ATOM 2365 O O . SER A 1 364 ? 24.274 65.528 26.610 1.00 36.09 476 SER A O 1
ATOM 2368 N N . PRO A 1 379 ? 7.766 62.111 22.784 1.00 40.15 491 PRO A N 1
ATOM 2369 C CA . PRO A 1 379 ? 6.943 63.017 21.978 1.00 38.85 491 PRO A CA 1
ATOM 2370 C C . PRO A 1 379 ? 7.523 64.428 21.887 1.00 37.09 491 PRO A C 1
ATOM 2371 O O . PRO A 1 379 ? 6.814 65.383 21.572 1.00 37.02 491 PRO A O 1
ATOM 2375 N N . LEU A 1 380 ? 8.817 64.549 22.164 1.00 35.07 492 LEU A N 1
ATOM 2376 C CA . LEU A 1 380 ? 9.493 65.838 22.099 1.00 33.06 492 LEU A CA 1
ATOM 2377 C C . LEU A 1 380 ? 9.542 66.297 20.647 1.00 30.58 492 LEU A C 1
ATOM 2378 O O . LEU A 1 380 ? 9.569 65.479 19.731 1.00 29.03 492 LEU A O 1
ATOM 2383 N N . PRO A 1 381 ? 9.533 67.615 20.415 1.00 28.40 493 PRO A N 1
ATOM 2384 C CA . PRO A 1 381 ? 9.587 68.078 19.028 1.00 26.41 493 PRO A CA 1
ATOM 2385 C C . PRO A 1 381 ? 11.045 68.207 18.594 1.00 23.36 493 PRO A C 1
ATOM 2386 O O . PRO A 1 381 ? 11.929 68.374 19.434 1.00 24.51 493 PRO A O 1
ATOM 2390 N N . ILE A 1 382 ? 11.311 68.093 17.297 1.00 20.47 494 ILE A N 1
ATOM 2391 C CA . ILE A 1 382 ? 12.681 68.255 16.821 1.00 16.32 494 ILE A CA 1
ATOM 2392 C C . ILE A 1 382 ? 12.769 69.721 16.404 1.00 15.58 494 ILE A C 1
ATOM 2393 O O . ILE A 1 382 ? 12.085 70.149 15.479 1.00 14.87 494 ILE A O 1
ATOM 2398 N N . PRO A 1 383 ? 13.611 70.509 17.088 1.00 14.96 495 PRO A N 1
ATOM 2399 C CA . PRO A 1 383 ? 13.770 71.935 16.783 1.00 15.39 495 PRO A CA 1
ATOM 2400 C C . PRO A 1 383 ? 14.061 72.241 15.319 1.00 14.29 495 PRO A C 1
ATOM 2401 O O . PRO A 1 383 ? 14.935 71.626 14.716 1.00 13.83 495 PRO A O 1
ATOM 2405 N N . LEU A 1 384 ? 13.316 73.186 14.752 1.00 14.17 496 LEU A N 1
ATOM 2406 C CA . LEU A 1 384 ? 13.530 73.593 13.369 1.00 13.20 496 LEU A CA 1
ATOM 2407 C C . LEU A 1 384 ? 14.613 74.666 13.396 1.00 13.02 496 LEU A C 1
ATOM 2408 O O . LEU A 1 384 ? 14.425 75.742 13.964 1.00 14.99 496 LEU A O 1
ATOM 2413 N N . TYR A 1 385 ? 15.751 74.366 12.784 1.00 11.57 497 TYR A N 1
ATOM 2414 C CA . TYR A 1 385 ? 16.878 75.288 12.766 1.00 10.98 497 TYR A CA 1
ATOM 2415 C C . TYR A 1 385 ? 16.800 76.325 11.654 1.00 11.88 497 TYR A C 1
ATOM 2416 O O . TYR A 1 385 ? 17.063 77.512 11.876 1.00 11.96 497 TYR A O 1
ATOM 2425 N N . ALA A 1 386 ? 16.441 75.874 10.457 1.00 10.89 498 ALA A N 1
ATOM 2426 C CA . ALA A 1 386 ? 16.372 76.766 9.310 1.00 10.64 498 ALA A CA 1
ATOM 2427 C C . ALA A 1 386 ? 15.524 76.183 8.191 1.00 11.27 498 ALA A C 1
ATOM 2428 O O . ALA A 1 386 ? 15.252 74.984 8.164 1.00 10.80 498 ALA A O 1
ATOM 2430 N N . SER A 1 387 ? 15.108 77.046 7.268 1.00 10.80 499 SER A N 1
ATOM 2431 C CA . SER A 1 387 ? 14.302 76.628 6.127 1.00 10.84 499 SER A CA 1
ATOM 2432 C C . SER A 1 387 ? 14.730 77.365 4.863 1.00 11.93 499 SER A C 1
ATOM 2433 O O . SER A 1 387 ? 15.206 78.502 4.924 1.00 11.93 499 SER A O 1
ATOM 2436 N N . TYR A 1 388 ? 14.565 76.699 3.722 1.00 11.34 500 TYR A N 1
ATOM 2437 C CA . TYR A 1 388 ? 14.887 77.264 2.414 1.00 11.01 500 TYR A CA 1
ATOM 2438 C C . TYR A 1 388 ? 13.660 77.038 1.535 1.00 11.85 500 TYR A C 1
ATOM 2439 O O . TYR A 1 388 ? 13.177 75.911 1.414 1.00 12.07 500 TYR A O 1
ATOM 2448 N N . GLN A 1 389 ? 13.153 78.111 0.934 1.00 11.34 501 GLN A N 1
ATOM 2449 C CA . GLN A 1 389 ? 11.970 78.027 0.085 1.00 12.50 501 GLN A CA 1
ATOM 2450 C C . GLN A 1 389 ? 11.736 79.391 -0.559 1.00 13.70 501 GLN A C 1
ATOM 2451 O O . GLN A 1 389 ? 12.315 80.389 -0.144 1.00 13.93 501 GLN A O 1
ATOM 2457 N N . SER A 1 390 ? 10.904 79.421 -1.592 1.00 15.09 502 SER A N 1
ATOM 2458 C CA . SER A 1 390 ? 10.562 80.673 -2.251 1.00 16.17 502 SER A CA 1
ATOM 2459 C C . SER A 1 390 ? 9.269 80.439 -3.008 1.00 15.58 502 SER A C 1
ATOM 2460 O O . SER A 1 390 ? 8.946 79.304 -3.376 1.00 16.71 502 SER A O 1
ATOM 2463 N N . SER A 1 391 ? 8.519 81.510 -3.226 1.00 14.56 503 SER A N 1
ATOM 2464 C CA . SER A 1 391 ? 7.254 81.405 -3.933 1.00 14.26 503 SER A CA 1
ATOM 2465 C C . SER A 1 391 ? 7.417 81.674 -5.424 1.00 13.95 503 SER A C 1
ATOM 2466 O O . SER A 1 391 ? 6.429 81.814 -6.134 1.00 13.92 503 SER A O 1
ATOM 2469 N N . GLN A 1 392 ? 8.658 81.717 -5.905 1.00 12.67 504 GLN A N 1
ATOM 2470 C CA . GLN A 1 392 ? 8.894 81.997 -7.319 1.00 12.12 504 GLN A CA 1
ATOM 2471 C C . GLN A 1 392 ? 8.828 80.781 -8.250 1.00 12.80 504 GLN A C 1
ATOM 2472 O O . GLN A 1 392 ? 8.898 80.924 -9.473 1.00 12.91 504 GLN A O 1
ATOM 2478 N N . ASP A 1 393 ? 8.698 79.591 -7.671 1.00 11.71 505 ASP A N 1
ATOM 2479 C CA . ASP A 1 393 ? 8.539 78.362 -8.452 1.00 12.10 505 ASP A CA 1
ATOM 2480 C C . ASP A 1 393 ? 7.984 77.291 -7.527 1.00 10.97 505 ASP A C 1
ATOM 2481 O O . ASP A 1 393 ? 8.067 77.420 -6.303 1.00 10.66 505 ASP A O 1
ATOM 2486 N N . ASN A 1 394 ? 7.410 76.239 -8.107 1.00 11.13 506 ASN A N 1
ATOM 2487 C CA . ASN A 1 394 ? 6.842 75.145 -7.321 1.00 10.90 506 ASN A CA 1
ATOM 2488 C C . ASN A 1 394 ? 7.499 73.820 -7.701 1.00 11.22 506 ASN A C 1
ATOM 2489 O O . ASN A 1 394 ? 6.889 72.762 -7.560 1.00 11.58 506 ASN A O 1
ATOM 2494 N N . ASP A 1 395 ? 8.739 73.870 -8.177 1.00 11.28 507 ASP A N 1
ATOM 2495 C CA . ASP A 1 395 ? 9.427 72.649 -8.587 1.00 10.45 507 ASP A CA 1
ATOM 2496 C C . ASP A 1 395 ? 9.753 71.748 -7.396 1.00 11.26 507 ASP A C 1
ATOM 2497 O O . ASP A 1 395 ? 9.830 72.208 -6.256 1.00 12.77 507 ASP A O 1
ATOM 2502 N N . TYR A 1 396 ? 9.925 70.461 -7.684 1.00 12.06 508 TYR A N 1
ATOM 2503 C CA . TYR A 1 396 ? 10.256 69.455 -6.676 1.00 12.77 508 TYR A CA 1
ATOM 2504 C C . TYR A 1 396 ? 11.759 69.419 -6.440 1.00 11.00 508 TYR A C 1
ATOM 2505 O O . TYR A 1 396 ? 12.541 69.764 -7.321 1.00 11.22 508 TYR A O 1
ATOM 2514 N N . ILE A 1 397 ? 12.148 68.976 -5.249 1.00 11.55 509 ILE A N 1
ATOM 2515 C CA . ILE A 1 397 ? 13.556 68.789 -4.907 1.00 10.74 509 ILE A CA 1
ATOM 2516 C C . ILE A 1 397 ? 13.693 67.270 -4.817 1.00 11.85 509 ILE A C 1
ATOM 2517 O O . ILE A 1 397 ? 12.986 66.632 -4.039 1.00 13.34 509 ILE A O 1
ATOM 2522 N N . PHE A 1 398 ? 14.585 66.700 -5.623 1.00 12.09 510 PHE A N 1
ATOM 2523 C CA . PHE A 1 398 ? 14.802 65.253 -5.662 1.00 13.48 510 PHE A CA 1
ATOM 2524 C C . PHE A 1 398 ? 15.981 64.782 -4.820 1.00 12.97 510 PHE A C 1
ATOM 2525 O O . PHE A 1 398 ? 16.066 63.605 -4.452 1.00 13.18 510 PHE A O 1
ATOM 2533 N N . ASP A 1 399 ? 16.895 65.694 -4.521 1.00 10.99 511 ASP A N 1
ATOM 2534 C CA . ASP A 1 399 ? 18.079 65.325 -3.765 1.00 11.39 511 ASP A CA 1
ATOM 2535 C C . ASP A 1 399 ? 18.720 66.527 -3.093 1.00 11.05 511 ASP A C 1
ATOM 2536 O O . ASP A 1 399 ? 18.529 67.669 -3.514 1.00 11.14 511 ASP A O 1
ATOM 2541 N N . LEU A 1 400 ? 19.463 66.261 -2.027 1.00 9.75 512 LEU A N 1
ATOM 2542 C CA . LEU A 1 400 ? 20.189 67.307 -1.330 1.00 10.94 512 LEU A CA 1
ATOM 2543 C C . LEU A 1 400 ? 21.439 66.666 -0.748 1.00 10.16 512 LEU A C 1
ATOM 2544 O O . LEU A 1 400 ? 21.474 65.454 -0.517 1.00 10.75 512 LEU A O 1
ATOM 2549 N N . SER A 1 401 ? 22.478 67.465 -0.548 1.00 9.38 513 SER A N 1
ATOM 2550 C CA . SER A 1 401 ? 23.723 66.942 -0.001 1.00 9.18 513 SER A CA 1
ATOM 2551 C C . SER A 1 401 ? 24.464 67.997 0.803 1.00 10.04 513 SER A C 1
ATOM 2552 O O . SER A 1 401 ? 24.466 69.176 0.444 1.00 9.49 513 SER A O 1
ATOM 2555 N N . TRP A 1 402 ? 25.089 67.555 1.892 1.00 8.41 514 TRP A N 1
ATOM 2556 C CA . TRP A 1 402 ? 25.864 68.423 2.779 1.00 9.37 514 TRP A CA 1
ATOM 2557 C C . TRP A 1 402 ? 27.345 68.417 2.429 1.00 10.37 514 TRP A C 1
ATOM 2558 O O . TRP A 1 402 ? 27.898 67.364 2.096 1.00 10.98 514 TRP A O 1
ATOM 2569 N N . ASN A 1 403 ? 28.006 69.567 2.538 1.00 10.39 515 ASN A N 1
ATOM 2570 C CA . ASN A 1 403 ? 29.445 69.562 2.313 1.00 10.65 515 ASN A CA 1
ATOM 2571 C C . ASN A 1 403 ? 30.007 69.046 3.644 1.00 11.21 515 ASN A C 1
ATOM 2572 O O . ASN A 1 403 ? 29.287 69.000 4.648 1.00 11.18 515 ASN A O 1
ATOM 2577 N N . CYS A 1 404 ? 31.265 68.626 3.665 1.00 11.71 516 CYS A N 1
ATOM 2578 C CA . CYS A 1 404 ? 31.811 68.042 4.885 1.00 11.36 516 CYS A CA 1
ATOM 2579 C C . CYS A 1 404 ? 31.896 68.951 6.105 1.00 12.43 516 CYS A C 1
ATOM 2580 O O . CYS A 1 404 ? 31.895 68.466 7.237 1.00 13.21 516 CYS A O 1
ATOM 2583 N N . ALA A 1 405 ? 31.950 70.259 5.881 1.00 12.88 517 ALA A N 1
ATOM 2584 C CA . ALA A 1 405 ? 32.037 71.218 6.979 1.00 12.61 517 ALA A CA 1
ATOM 2585 C C . ALA A 1 405 ? 30.664 71.555 7.553 1.00 13.71 517 ALA A C 1
ATOM 2586 O O . ALA A 1 405 ? 30.556 72.150 8.628 1.00 13.15 517 ALA A O 1
ATOM 2588 N N . GLY A 1 406 ? 29.616 71.177 6.830 1.00 12.31 518 GLY A N 1
ATOM 2589 C CA . GLY A 1 406 ? 28.266 71.451 7.287 1.00 12.39 518 GLY A CA 1
ATOM 2590 C C . GLY A 1 406 ? 27.804 72.887 7.116 1.00 13.20 518 GLY A C 1
ATOM 2591 O O . GLY A 1 406 ? 26.834 73.298 7.755 1.00 13.22 518 GLY A O 1
ATOM 2592 N N . ASN A 1 407 ? 28.476 73.657 6.264 1.00 11.74 519 ASN A N 1
ATOM 2593 C CA . ASN A 1 407 ? 28.074 75.047 6.053 1.00 11.99 519 ASN A CA 1
ATOM 2594 C C . ASN A 1 407 ? 27.459 75.294 4.679 1.00 11.59 519 ASN A C 1
ATOM 2595 O O . ASN A 1 407 ? 27.151 76.433 4.326 1.00 12.33 519 ASN A O 1
ATOM 2600 N N . LYS A 1 408 ? 27.278 74.226 3.907 1.00 10.85 520 LYS A N 1
ATOM 2601 C CA . LYS A 1 408 ? 26.679 74.331 2.581 1.00 10.53 520 LYS A CA 1
ATOM 2602 C C . LYS A 1 408 ? 25.874 73.085 2.244 1.00 10.94 520 LYS A C 1
ATOM 2603 O O . LYS A 1 408 ? 26.240 71.972 2.626 1.00 10.15 520 LYS A O 1
ATOM 2609 N N . ILE A 1 409 ? 24.768 73.288 1.539 1.00 9.41 521 ILE A N 1
ATOM 2610 C CA . ILE A 1 409 ? 23.923 72.190 1.085 1.00 10.34 521 ILE A CA 1
ATOM 2611 C C . ILE A 1 409 ? 23.626 72.426 -0.387 1.00 10.40 521 ILE A C 1
ATOM 2612 O O . ILE A 1 409 ? 23.325 73.550 -0.796 1.00 10.36 521 ILE A O 1
ATOM 2617 N N . SER A 1 410 ? 23.749 71.370 -1.183 1.00 8.83 522 SER A N 1
ATOM 2618 C CA . SER A 1 410 ? 23.466 71.440 -2.608 1.00 10.00 522 SER A CA 1
ATOM 2619 C C . SER A 1 410 ? 22.071 70.866 -2.794 1.00 10.43 522 SER A C 1
ATOM 2620 O O . SER A 1 410 ? 21.796 69.739 -2.383 1.00 10.47 522 SER A O 1
ATOM 2623 N N . VAL A 1 411 ? 21.201 71.657 -3.414 1.00 10.50 523 VAL A N 1
ATOM 2624 C CA . VAL A 1 411 ? 19.815 71.282 -3.650 1.00 10.85 523 VAL A CA 1
ATOM 2625 C C . VAL A 1 411 ? 19.582 70.978 -5.127 1.00 10.57 523 VAL A C 1
ATOM 2626 O O . VAL A 1 411 ? 19.853 71.810 -5.996 1.00 11.47 523 VAL A O 1
ATOM 2630 N N . ALA A 1 412 ? 19.081 69.782 -5.404 1.00 10.50 524 ALA A N 1
ATOM 2631 C CA . ALA A 1 412 ? 18.810 69.370 -6.772 1.00 10.86 524 ALA A CA 1
ATOM 2632 C C . ALA A 1 412 ? 17.313 69.399 -7.060 1.00 10.86 524 ALA A C 1
ATOM 2633 O O . ALA A 1 412 ? 16.550 68.616 -6.492 1.00 10.07 524 ALA A O 1
ATOM 2635 N N . TYR A 1 413 ? 16.894 70.316 -7.927 1.00 10.77 525 TYR A N 1
ATOM 2636 C CA . TYR A 1 413 ? 15.486 70.410 -8.304 1.00 10.80 525 TYR A CA 1
ATOM 2637 C C . TYR A 1 413 ? 15.268 69.502 -9.507 1.00 12.06 525 TYR A C 1
ATOM 2638 O O . TYR A 1 413 ? 16.198 69.239 -10.272 1.00 14.46 525 TYR A O 1
ATOM 2647 N N . SER A 1 414 ? 14.039 69.033 -9.687 1.00 12.40 526 SER A N 1
ATOM 2648 C CA . SER A 1 414 ? 13.748 68.122 -10.788 1.00 14.38 526 SER A CA 1
ATOM 2649 C C . SER A 1 414 ? 13.950 68.724 -12.171 1.00 14.52 526 SER A C 1
ATOM 2650 O O . SER A 1 414 ? 14.494 68.069 -13.059 1.00 16.55 526 SER A O 1
ATOM 2653 N N . LEU A 1 415 ? 13.541 69.976 -12.348 1.00 14.14 527 LEU A N 1
ATOM 2654 C CA . LEU A 1 415 ? 13.644 70.630 -13.648 1.00 13.75 527 LEU A CA 1
ATOM 2655 C C . LEU A 1 415 ? 14.471 71.911 -13.705 1.00 14.15 527 LEU A C 1
ATOM 2656 O O . LEU A 1 415 ? 15.262 72.101 -14.634 1.00 15.16 527 LEU A O 1
ATOM 2661 N N . GLN A 1 416 ? 14.297 72.790 -12.723 1.00 13.38 528 GLN A N 1
ATOM 2662 C CA . GLN A 1 416 ? 15.031 74.049 -12.728 1.00 12.67 528 GLN A CA 1
ATOM 2663 C C . GLN A 1 416 ? 16.472 73.931 -12.257 1.00 12.91 528 GLN A C 1
ATOM 2664 O O . GLN A 1 416 ? 16.963 72.842 -11.952 1.00 13.54 528 GLN A O 1
ATOM 2670 N N . GLU A 1 417 ? 17.145 75.072 -12.207 1.00 13.24 529 GLU A N 1
ATOM 2671 C CA . GLU A 1 417 ? 18.538 75.126 -11.802 1.00 13.61 529 GLU A CA 1
ATOM 2672 C C . GLU A 1 417 ? 18.765 74.667 -10.372 1.00 12.81 529 GLU A C 1
ATOM 2673 O O . GLU A 1 417 ? 17.920 74.868 -9.500 1.00 13.77 529 GLU A O 1
ATOM 2679 N N . GLY A 1 418 ? 19.913 74.035 -10.149 1.00 12.41 530 GLY A N 1
ATOM 2680 C CA . GLY A 1 418 ? 20.260 73.585 -8.815 1.00 12.47 530 GLY A CA 1
ATOM 2681 C C . GLY A 1 418 ? 20.645 74.797 -7.991 1.00 12.02 530 GLY A C 1
ATOM 2682 O O . GLY A 1 418 ? 20.841 75.891 -8.527 1.00 11.75 530 GLY A O 1
ATOM 2683 N N . SER A 1 419 ? 20.777 74.609 -6.687 1.00 11.32 531 SER A N 1
ATOM 2684 C CA . SER A 1 419 ? 21.117 75.716 -5.809 1.00 11.07 531 SER A CA 1
ATOM 2685 C C . SER A 1 419 ? 22.004 75.293 -4.649 1.00 11.90 531 SER A C 1
ATOM 2686 O O . SER A 1 419 ? 21.762 74.265 -4.021 1.00 13.82 531 SER A O 1
ATOM 2689 N N . VAL A 1 420 ? 23.044 76.075 -4.379 1.00 10.82 532 VAL A N 1
ATOM 2690 C CA . VAL A 1 420 ? 23.904 75.800 -3.237 1.00 10.28 532 VAL A CA 1
ATOM 2691 C C . VAL A 1 420 ? 23.507 76.856 -2.216 1.00 11.68 532 VAL A C 1
ATOM 2692 O O . VAL A 1 420 ? 23.523 78.053 -2.513 1.00 12.61 532 VAL A O 1
ATOM 2696 N N . VAL A 1 421 ? 23.132 76.412 -1.024 1.00 10.64 533 VAL A N 1
ATOM 2697 C CA . VAL A 1 421 ? 22.711 77.326 0.028 1.00 12.07 533 VAL A CA 1
ATOM 2698 C C . VAL A 1 421 ? 23.678 77.308 1.198 1.00 11.96 533 VAL A C 1
ATOM 2699 O O . VAL A 1 421 ? 24.290 76.283 1.498 1.00 12.20 533 VAL A O 1
ATOM 2703 N N . ALA A 1 422 ? 23.821 78.450 1.859 1.00 11.03 534 ALA A N 1
ATOM 2704 C CA . ALA A 1 422 ? 24.715 78.549 3.002 1.00 11.44 534 ALA A CA 1
ATOM 2705 C C . ALA A 1 422 ? 23.965 78.195 4.278 1.00 11.29 534 ALA A C 1
ATOM 2706 O O . ALA A 1 422 ? 22.827 78.617 4.472 1.00 12.05 534 ALA A O 1
ATOM 2708 N N . ILE A 1 423 ? 24.606 77.411 5.139 1.00 10.97 535 ILE A N 1
ATOM 2709 C CA . ILE A 1 423 ? 24.003 77.019 6.405 1.00 11.84 535 ILE A CA 1
ATOM 2710 C C . ILE A 1 423 ? 24.801 77.704 7.512 1.00 12.60 535 ILE A C 1
ATOM 2711 O O . ILE A 1 423 ? 25.955 77.357 7.759 1.00 13.16 535 ILE A O 1
ATOM 2716 N N . PRO A 1 424 ? 24.201 78.699 8.180 1.00 13.60 536 PRO A N 1
ATOM 2717 C CA . PRO A 1 424 ? 24.888 79.418 9.256 1.00 15.14 536 PRO A CA 1
ATOM 2718 C C . PRO A 1 424 ? 25.230 78.508 10.424 1.00 16.94 536 PRO A C 1
ATOM 2719 O O . PRO A 1 424 ? 24.506 77.555 10.714 1.00 16.49 536 PRO A O 1
ATOM 2723 N N . GLY A 1 425 ? 26.334 78.820 11.094 1.00 19.25 537 GLY A N 1
ATOM 2724 C CA . GLY A 1 425 ? 26.751 78.041 12.245 1.00 23.31 537 GLY A CA 1
ATOM 2725 C C . GLY A 1 425 ? 26.028 78.511 13.494 1.00 25.69 537 GLY A C 1
ATOM 2726 O O . GLY A 1 425 ? 26.156 77.848 14.547 1.00 28.24 537 GLY A O 1
#

CATH classification: 2.130.10.10

GO terms:
  GO:0005634 nucleus (C, IDA)
  GO:0034967 Set3 complex (C, IDA)
  GO:0070210 Rpd3L-Expanded complex (C, HDA)
  GO:0032874 positive regulation of stress-activated MAPK cascade (P, IMP)
  GO:0006355 regulation of DNA-templated transcription (P, IMP)
  GO:0045835 negative regulation of meiotic nuclear division (P, IPI)
  GO:0005515 protein binding (F, IPI)
  GO:0045835 negative regulation of meiotic nuclear division (P, IDA)

Foldseek 3Di:
DDAAAWDFQDWFFFFDEKEAQQPDLFWIWTKFQQQKIWIWGWDPVSIDIGTLEIAHDDDDPPSKTWADKAAANVRQKMWIAIAQGKIWIAGNSGHTQDIQHDDRGGWQEWAAADVRQWIWTAHQQGWIFIARVNVNDTQAIDRQDPGQERYKAALHNFKIWGGHPQRKIFIDGSNDHDTPEIEDDDRAHWYDWDADNPLSWIWTFGQSQWIFIDDDSYDYTPAIDHDGPGGWNDKQAQPPFWIWTFFQQFKIWIAGNVVRGTQEMDGDGPWGWQDKDAALNSQWIWIFTQQGKIWIFGCVVVVCCHYTHTHYMYDDPPDRFGWNYKYARNVRQWMWTRTPPGIITIIGRDD

Nearest PDB structures (foldseek):
  1r5m-assembly1_A  TM=1.003E+00  e=1.065E-73  Saccharomyces cerevisiae
  8ge9-assembly1_B  TM=8.172E-01  e=7.679E-18  Homo sapiens
  8gee-assembly1_B  TM=7.938E-01  e=3.734E-18  Homo sapiens
  6nd4-assembly1_T  TM=6.739E-01  e=6.995E-14  Saccharomyces cerevisiae BY4741
  4nsx-assembly1_A  TM=3.951E-01  e=3.970E-14  Saccharomyces cerevisiae S288C

B-factor: mean 17.31, std 7.77, range [7.35, 49.08]

Secondary structure (DSSP, 8-state):
---EE-EEEEE-S--SEEEE-SS-TTEEEEEETBTEEEEEEEEE--EEEEEEEEEE-PPP---B-EEEEEE-TTSSEEEEEETTS-EEEEETTS-EEEEE----S-EEEEEE-TTSSEEEEEETT--EEEEETTTTEEEEEE------BS--EEEETTEEEEE-GGG-EEEEETT-SS-SEEE---SS-EEEEEEETTTTEEEEEETTS-EEEE-SSSBS-SEEE---SS-EEEEEEETTTEEEEEETTSEEEEEETTTTEEEEEEE-TT--EEEEEE-TTSSEEEEEETTS-EEEEE-HHHH--EE--EEEEE--TT----EEEEEE-TTSSEEEEEESSS--EEEE---

Organism: Saccharomyces cerevisiae (strain ATCC 204508 / S288c) (NCBI:txid559292)

Sequence (351 aa):
GFVKILKEIVKLDNIVSSTWNPLDESILAYGEKNSVARLARIVETYWKLTIIAELRHPFALSTNQVTCLAWSHDGNSIVTGVENGELRLWNKTGALLNVLNFHRAPIVSVKWNKDGTHIISMDVENVTILWNVISGTVMQHFELKGSLGVDVEWVDDDKFVIPGPKGAIFVYQITEKTPTGKLIGHHGPISVLEFNDTNKLLLSASDDGTLRIWHGGNGNSQNCFYGHSQSIVSASWVGDDKVISCSMDGSVRLWSLKQNTLLALSIVDGVPIFAGRISQDGQKYAVAFMDGQVNVYDLKKLNSPLPIPLYASYQSSQDNDYIFDLSWNCAGNKISVAYSLQEGSVVAIPG

Radius of gyration: 19.34 Å; Cα contacts (8 Å, |Δi|>4): 1067; chains: 1; bounding box: 41×55×55 Å